Protein 1Z4E (pdb70)

Radius of gyration: 19.33 Å; Cα contacts (8 Å, |Δi|>4): 586; chains: 2; bounding box: 42×48×57 Å

Sequence (300 aa):
HVTIREATEGDLEQMVHMLADDVLGRKRERYEKPLPVSYVRAFKEIKKDKNNELIVACNGEEIVGMLQVTFTPYLTYQGSWRATIEGVRTHSAARGQGIGSQLVCWAIERAKERGCHLIQLTTDKQRPDALRFYEQLGFKASHEGLKMHFHVTIREATEGDLEQMVHMLADDVLGRKRERYEKPLPVSYVRAFKEIKKDKNNELIVACNGEEIVGMLQVTFTPYLTYQGSWRATIEGVRTHSAARGQGIGSQLVCWAIERAKERGCHLIQLTTDKQRPDALRFYEQLGFKASHEGLKMHF

Organism: Halalkalibacterium halodurans (strain ATCC BAA-125 / DSM 18197 / FERM 7344 / JCM 9153 / C-125) (NCBI:txid272558)

Structure (mmCIF, N/CA/C/O backbone):
data_1Z4E
#
_entry.id   1Z4E
#
_cell.length_a   72.311
_cell.length_b   80.683
_cell.length_c   55.099
_cell.angle_alpha   90.00
_cell.angle_beta   90.00
_cell.angle_gamma   90.00
#
_symmetry.space_group_name_H-M   'P 21 21 2'
#
loop_
_entity.id
_entity.type
_entity.pdbx_description
1 polymer 'transcriptional regulator'
2 water water
#
loop_
_atom_site.group_PDB
_atom_site.id
_atom_site.type_symbol
_atom_site.label_atom_id
_atom_site.label_alt_id
_atom_site.label_comp_id
_atom_site.label_asym_id
_atom_site.label_entity_id
_atom_site.label_seq_id
_atom_site.pdbx_PDB_ins_code
_atom_site.Cartn_x
_atom_site.Cartn_y
_atom_site.Cartn_z
_atom_site.occupancy
_atom_site.B_iso_or_equiv
_atom_site.auth_seq_id
_atom_site.auth_comp_id
_atom_site.auth_asym_id
_atom_site.auth_atom_id
_atom_site.pdbx_PDB_model_num
ATOM 1 N N . HIS A 1 4 ? 18.340 22.817 42.402 1.00 31.12 4 HIS A N 1
ATOM 2 C CA . HIS A 1 4 ? 17.833 21.434 42.672 1.00 33.40 4 HIS A CA 1
ATOM 3 C C . HIS A 1 4 ? 16.511 21.159 41.964 1.00 30.71 4 HIS A C 1
ATOM 4 O O . HIS A 1 4 ? 15.494 21.794 42.253 1.00 31.78 4 HIS A O 1
ATOM 11 N N . VAL A 1 5 ? 16.521 20.202 41.042 1.00 28.93 5 VAL A N 1
ATOM 12 C CA . VAL A 1 5 ? 15.307 19.879 40.311 1.00 26.05 5 VAL A CA 1
ATOM 13 C C . VAL A 1 5 ? 14.948 18.405 40.314 1.00 24.91 5 VAL A C 1
ATOM 14 O O . VAL A 1 5 ? 15.785 17.537 40.561 1.00 24.42 5 VAL A O 1
ATOM 18 N N . THR A 1 6 ? 13.675 18.152 40.040 1.00 20.60 6 THR A N 1
ATOM 19 C CA . THR A 1 6 ? 13.122 16.813 39.938 1.00 22.99 6 THR A CA 1
ATOM 20 C C . THR A 1 6 ? 12.930 16.620 38.437 1.00 19.62 6 THR A C 1
ATOM 21 O O . THR A 1 6 ? 12.377 17.493 37.765 1.00 22.77 6 THR A O 1
ATOM 25 N N . ILE A 1 7 ? 13.394 15.496 37.906 1.00 13.64 7 ILE A N 1
ATOM 26 C CA . ILE A 1 7 ? 13.254 15.237 36.476 1.00 15.49 7 ILE A CA 1
ATOM 27 C C . ILE A 1 7 ? 12.386 13.996 36.295 1.00 16.55 7 ILE A C 1
ATOM 28 O O . ILE A 1 7 ? 12.601 12.983 36.962 1.00 16.50 7 ILE A O 1
ATOM 33 N N . ARG A 1 8 ? 11.408 14.084 35.396 1.00 15.26 8 ARG A N 1
ATOM 34 C CA . ARG A 1 8 ? 10.472 12.982 35.150 1.00 16.20 8 ARG A CA 1
ATOM 35 C C . ARG A 1 8 ? 9.791 13.152 33.795 1.00 17.21 8 ARG A C 1
ATOM 36 O O . ARG A 1 8 ? 9.922 14.196 33.154 1.00 17.43 8 ARG A O 1
ATOM 44 N N . GLU A 1 9 ? 9.057 12.127 33.365 1.00 13.52 9 GLU A N 1
ATOM 45 C CA . GLU A 1 9 ? 8.327 12.221 32.105 1.00 13.00 9 GLU A CA 1
ATOM 46 C C . GLU A 1 9 ? 7.189 13.218 32.338 1.00 13.56 9 GLU A C 1
ATOM 47 O O . GLU A 1 9 ? 6.653 13.309 33.438 1.00 10.75 9 GLU A O 1
ATOM 53 N N . ALA A 1 10 ? 6.830 13.972 31.310 1.00 15.94 10 ALA A N 1
ATOM 54 C CA . ALA A 1 10 ? 5.759 14.953 31.432 1.00 14.25 10 ALA A CA 1
ATOM 55 C C . ALA A 1 10 ? 4.388 14.277 31.420 1.00 17.83 10 ALA A C 1
ATOM 56 O O . ALA A 1 10 ? 4.249 13.146 30.955 1.00 17.86 10 ALA A O 1
ATOM 58 N N . T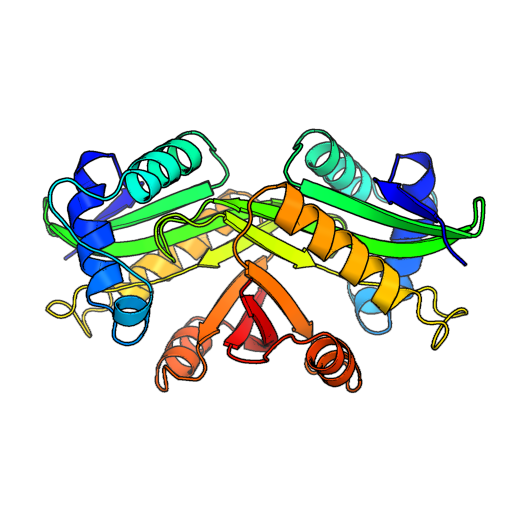HR A 1 11 ? 3.380 14.961 31.954 1.00 15.30 11 THR A N 1
ATOM 59 C CA . THR A 1 11 ? 2.011 14.439 31.926 1.00 14.97 11 THR A CA 1
ATOM 60 C C . THR A 1 11 ? 1.148 15.572 31.356 1.00 16.30 11 THR A C 1
ATOM 61 O O . THR A 1 11 ? 1.659 16.658 31.078 1.00 11.99 11 THR A O 1
ATOM 65 N N . GLU A 1 12 ? -0.146 15.323 31.177 1.00 17.17 12 GLU A N 1
ATOM 66 C CA . GLU A 1 12 ? -1.042 16.335 30.633 1.00 16.81 12 GLU A CA 1
ATOM 67 C C . GLU A 1 12 ? -1.037 17.615 31.463 1.00 15.12 12 GLU A C 1
ATOM 68 O O . GLU A 1 12 ? -1.223 18.717 30.933 1.00 16.31 12 GLU A O 1
ATOM 74 N N . GLY A 1 13 ? -0.808 17.465 32.763 1.00 15.20 13 GLY A N 1
ATOM 75 C CA . GLY A 1 13 ? -0.777 18.610 33.650 1.00 14.82 13 GLY A CA 1
ATOM 76 C C . GLY A 1 13 ? 0.360 19.591 33.394 1.00 16.93 13 GLY A C 1
ATOM 77 O O . GLY A 1 13 ? 0.309 20.731 33.860 1.00 13.06 13 GLY A O 1
ATOM 78 N N . ASP A 1 14 ? 1.381 19.160 32.655 1.00 16.31 14 ASP A N 1
ATOM 79 C CA . ASP A 1 14 ? 2.531 20.017 32.357 1.00 17.53 14 ASP A CA 1
ATOM 80 C C . ASP A 1 14 ? 2.410 20.694 30.998 1.00 16.91 14 ASP A C 1
ATOM 81 O O . ASP A 1 14 ? 3.165 21.625 30.691 1.00 15.43 14 ASP A O 1
ATOM 86 N N . LEU A 1 15 ? 1.471 20.221 30.187 1.00 18.22 15 LEU A N 1
ATOM 87 C CA . LEU A 1 15 ? 1.317 20.731 28.828 1.00 18.74 15 LEU A CA 1
ATOM 88 C C . LEU A 1 15 ? 1.210 22.238 28.696 1.00 19.54 15 LEU A C 1
ATOM 89 O O . LEU A 1 15 ? 1.862 22.827 27.839 1.00 19.55 15 LEU A O 1
ATOM 94 N N . GLU A 1 16 ? 0.393 22.863 29.536 1.00 13.80 16 GLU A N 1
ATOM 95 C CA . GLU A 1 16 ? 0.222 24.312 29.471 1.00 14.88 16 GLU A CA 1
ATOM 96 C C . GLU A 1 16 ? 1.557 25.032 29.671 1.00 15.19 16 GLU A C 1
ATOM 97 O O . GLU A 1 16 ? 1.902 25.954 28.913 1.00 15.40 16 GLU A O 1
ATOM 103 N N . GLN A 1 17 ? 2.319 24.613 30.678 1.00 18.67 17 GLN A N 1
ATOM 104 C CA . GLN A 1 17 ? 3.608 25.243 30.932 1.00 19.67 17 GLN A CA 1
ATOM 105 C C . GLN A 1 17 ? 4.623 24.932 29.838 1.00 15.92 17 GLN A C 1
ATOM 106 O O . GLN A 1 17 ? 5.422 25.792 29.483 1.00 13.49 17 GLN A O 1
ATOM 112 N N . MET A 1 18 ? 4.601 23.715 29.300 1.00 12.84 18 MET A N 1
ATOM 113 C CA . MET A 1 18 ? 5.551 23.369 28.239 1.00 14.12 18 MET A CA 1
ATOM 114 C C . MET A 1 18 ? 5.316 24.227 26.991 1.00 14.64 18 MET A C 1
ATOM 115 O O . MET A 1 18 ? 6.268 24.753 26.409 1.00 13.73 18 MET A O 1
ATOM 120 N N . VAL A 1 19 ? 4.053 24.371 26.583 1.00 13.24 19 VAL A N 1
ATOM 121 C CA . VAL A 1 19 ? 3.725 25.178 25.405 1.00 13.49 19 VAL A CA 1
ATOM 122 C C . VAL A 1 19 ? 4.155 26.627 25.634 1.00 15.22 19 VAL A C 1
ATOM 123 O O . VAL A 1 19 ? 4.699 27.266 24.735 1.00 13.80 19 VAL A O 1
ATOM 127 N N . HIS A 1 20 ? 3.922 27.138 26.839 1.00 17.33 20 HIS A N 1
ATOM 128 C CA . HIS A 1 20 ? 4.317 28.508 27.152 1.00 17.22 20 HIS A CA 1
ATOM 129 C C . HIS A 1 20 ? 5.842 28.668 26.993 1.00 16.52 20 HIS A C 1
ATOM 130 O O . HIS A 1 20 ? 6.312 29.657 26.423 1.00 15.15 20 HIS A O 1
ATOM 137 N N . MET A 1 21 ? 6.605 27.689 27.481 1.00 16.52 21 MET A N 1
ATOM 138 C CA . MET A 1 21 ? 8.067 27.727 27.388 1.00 15.86 21 MET A CA 1
ATOM 139 C C . MET A 1 21 ? 8.487 27.720 25.917 1.00 16.48 21 MET A C 1
ATOM 140 O O . MET A 1 21 ? 9.380 28.468 25.509 1.00 15.82 21 MET A O 1
ATOM 145 N N . LEU A 1 22 ? 7.837 26.886 25.112 1.00 16.19 22 LEU A N 1
ATOM 146 C CA . LEU A 1 22 ? 8.154 26.818 23.687 1.00 17.49 22 LEU A CA 1
ATOM 147 C C . LEU A 1 22 ? 7.903 28.158 22.992 1.00 20.49 22 LEU A C 1
ATOM 148 O O . LEU A 1 22 ? 8.741 28.637 22.223 1.00 19.10 22 LEU A O 1
ATOM 153 N N . ALA A 1 23 ? 6.754 28.763 23.278 1.00 19.15 23 ALA A N 1
ATOM 154 C CA . ALA A 1 23 ? 6.376 30.034 22.666 1.00 20.26 23 ALA A CA 1
ATOM 155 C C . ALA A 1 23 ? 7.228 31.201 23.148 1.00 21.85 23 ALA A C 1
ATOM 156 O O . ALA A 1 23 ? 7.364 32.206 22.450 1.00 22.53 23 ALA A O 1
ATOM 158 N N . ASP A 1 24 ? 7.796 31.065 24.342 1.00 18.48 24 ASP A N 1
ATOM 159 C CA . ASP A 1 24 ? 8.630 32.111 24.922 1.00 21.91 24 ASP A CA 1
ATOM 160 C C . ASP A 1 24 ? 10.065 32.088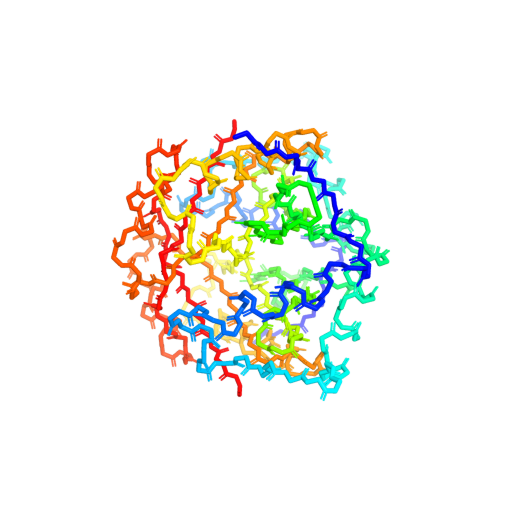 24.395 1.00 22.55 24 ASP A C 1
ATOM 161 O O . ASP A 1 24 ? 10.821 33.043 24.593 1.00 24.50 24 ASP A O 1
ATOM 166 N N . ASP A 1 25 ? 10.438 30.998 23.732 1.00 24.88 25 ASP A N 1
ATOM 167 C CA . ASP A 1 25 ? 11.782 30.865 23.179 1.00 26.16 25 ASP A CA 1
ATOM 168 C C . ASP A 1 25 ? 12.059 31.929 22.116 1.00 28.34 25 ASP A C 1
ATOM 169 O O . ASP A 1 25 ? 11.185 32.267 21.312 1.00 24.47 25 ASP A O 1
ATOM 174 N N . VAL A 1 26 ? 13.283 32.444 22.100 1.00 29.49 26 VAL A N 1
ATOM 175 C CA . VAL A 1 26 ? 13.658 33.472 21.133 1.00 33.73 26 VAL A CA 1
ATOM 176 C C . VAL A 1 26 ? 13.333 33.057 19.699 1.00 31.84 26 VAL A C 1
ATOM 177 O O . VAL A 1 26 ? 12.948 33.894 18.881 1.00 33.24 26 VAL A O 1
ATOM 181 N N . LEU A 1 27 ? 13.485 31.770 19.396 1.00 28.82 27 LEU A N 1
ATOM 182 C CA . LEU A 1 27 ? 13.193 31.265 18.056 1.00 26.94 27 LEU A CA 1
ATOM 183 C C . LEU A 1 27 ? 11.791 30.661 17.961 1.00 30.54 27 LEU A C 1
ATOM 184 O O . LEU A 1 27 ? 11.092 30.843 16.961 1.00 29.43 27 LEU A O 1
ATOM 189 N N . GLY A 1 28 ? 11.383 29.939 19.000 1.00 34.40 28 GLY A N 1
ATOM 190 C CA . GLY A 1 28 ? 10.068 29.323 18.994 1.00 36.06 28 GLY A CA 1
ATOM 191 C C . GLY A 1 28 ? 8.953 30.351 18.952 1.00 35.08 28 GLY A C 1
ATOM 192 O O . GLY A 1 28 ? 7.851 30.078 18.480 1.00 34.96 28 GLY A O 1
ATOM 193 N N . ARG A 1 29 ? 9.250 31.543 19.450 1.00 31.18 29 ARG A N 1
ATOM 194 C CA . ARG A 1 29 ? 8.287 32.631 19.485 1.00 32.06 29 ARG A CA 1
ATOM 195 C C . ARG A 1 29 ? 7.702 32.869 18.095 1.00 33.07 29 ARG A C 1
ATOM 196 O O . ARG A 1 29 ? 6.546 33.273 17.954 1.00 31.13 29 ARG A O 1
ATOM 204 N N . LYS A 1 30 ? 8.502 32.584 17.072 1.00 37.31 30 LYS A N 1
ATOM 205 C CA . LYS A 1 30 ? 8.090 32.776 15.686 1.00 39.98 30 LYS A CA 1
ATOM 206 C C . LYS A 1 30 ? 7.375 31.567 15.086 1.00 39.94 30 LYS A C 1
ATOM 207 O O . LYS A 1 30 ? 6.738 31.678 14.040 1.00 39.39 30 LYS A O 1
ATOM 213 N N . ARG A 1 31 ? 7.470 30.419 15.747 1.00 31.43 31 ARG A N 1
ATOM 214 C CA . ARG A 1 31 ? 6.865 29.199 15.223 1.00 28.60 31 ARG A CA 1
ATOM 215 C C . ARG A 1 31 ? 5.738 28.605 16.063 1.00 24.70 31 ARG A C 1
ATOM 216 O O . ARG A 1 31 ? 4.916 27.843 15.555 1.00 21.79 31 ARG A O 1
ATOM 224 N N . GLU A 1 32 ? 5.698 28.945 17.344 1.00 22.43 32 GLU A N 1
ATOM 225 C CA . GLU A 1 32 ? 4.681 28.395 18.230 1.00 23.21 32 GLU A CA 1
ATOM 226 C C . GLU A 1 32 ? 3.439 29.269 18.366 1.00 25.00 32 GLU A C 1
ATOM 227 O O . GLU A 1 32 ? 3.396 30.401 17.885 1.00 23.63 32 GLU A O 1
ATOM 233 N N . ARG A 1 33 ? 2.421 28.728 19.025 1.00 24.18 33 ARG A N 1
ATOM 234 C CA . ARG A 1 33 ? 1.183 29.461 19.236 1.00 24.86 33 ARG A CA 1
ATOM 235 C C . ARG A 1 33 ? 0.671 29.185 20.640 1.00 23.48 33 ARG A C 1
ATOM 236 O O . ARG A 1 33 ? -0.049 28.215 20.872 1.00 24.25 33 ARG A O 1
ATOM 244 N N . TYR A 1 34 ? 1.058 30.031 21.584 1.00 20.52 34 TYR A N 1
ATOM 245 C CA . TYR A 1 34 ? 0.598 29.863 22.949 1.00 21.37 34 TYR A CA 1
ATOM 246 C C . TYR A 1 34 ? -0.678 30.665 23.157 1.00 21.71 34 TYR A C 1
ATOM 247 O O . TYR A 1 34 ? -0.736 31.851 22.832 1.00 22.19 34 TYR A O 1
ATOM 256 N N . GLU A 1 35 ? -1.699 30.005 23.686 1.00 18.92 35 GLU A N 1
ATOM 257 C CA . GLU A 1 35 ? -2.956 30.664 23.989 1.00 18.92 35 GLU A CA 1
ATOM 258 C C . GLU A 1 35 ? -3.791 29.743 24.874 1.00 18.92 35 GLU A C 1
ATOM 259 O O . GLU A 1 35 ? -3.468 28.561 25.032 1.00 18.92 35 GLU A O 1
ATOM 265 N N . LYS A 1 36 ? -4.830 30.304 25.483 1.00 22.36 36 LYS A N 1
ATOM 266 C CA . LYS A 1 36 ? -5.726 29.550 26.346 1.00 22.36 36 LYS A CA 1
ATOM 267 C C . LYS A 1 36 ? -7.134 29.715 25.790 1.00 22.36 36 LYS A C 1
ATOM 268 O O . LYS A 1 36 ? -7.624 30.836 25.657 1.00 22.36 36 LYS A O 1
ATOM 274 N N . PRO A 1 37 ? -7.802 28.603 25.449 1.00 16.95 37 PRO A N 1
ATOM 275 C CA . PRO A 1 37 ? -7.315 27.223 25.555 1.00 16.95 37 PRO A CA 1
ATOM 276 C C . PRO A 1 37 ? -6.149 26.920 24.610 1.00 16.95 37 PRO A C 1
ATOM 277 O O . PRO A 1 37 ? -5.943 27.613 23.617 1.00 16.95 37 PRO A O 1
ATOM 281 N N . LEU A 1 38 ? -5.391 25.880 24.933 1.00 14.67 38 LEU A N 1
ATOM 282 C CA . LEU A 1 38 ? -4.250 25.475 24.112 1.00 14.67 38 LEU A CA 1
ATOM 283 C C . LEU A 1 38 ? -4.710 24.946 22.752 1.00 14.67 38 LEU A C 1
ATOM 284 O O . LEU A 1 38 ? -5.748 24.283 22.655 1.00 14.67 38 LEU A O 1
ATOM 289 N N . PRO A 1 39 ? -3.950 25.240 21.681 1.00 18.12 39 PRO A N 1
ATOM 290 C CA . PRO A 1 39 ? -4.317 24.762 20.343 1.00 18.04 39 PRO A CA 1
ATOM 291 C C . PRO A 1 39 ? -4.342 23.233 20.349 1.00 18.70 39 PRO A C 1
ATOM 292 O O . PRO A 1 39 ? -3.434 22.597 20.890 1.00 16.39 39 PRO A O 1
ATOM 296 N N . VAL A 1 40 ? -5.367 22.641 19.747 1.00 14.05 40 VAL A N 1
ATOM 297 C CA . VAL A 1 40 ? -5.486 21.188 19.745 1.00 16.58 40 VAL A CA 1
ATOM 298 C C . VAL A 1 40 ? -4.313 20.474 19.084 1.00 15.99 40 VAL A C 1
ATOM 299 O O . VAL A 1 40 ? -4.042 19.312 19.387 1.00 17.15 40 VAL A O 1
ATOM 303 N N . SER A 1 41 ? -3.616 21.163 18.190 1.00 18.91 41 SER A N 1
ATOM 304 C CA . SER A 1 41 ? -2.470 20.564 17.511 1.00 16.89 41 SER A CA 1
ATOM 305 C C . SER A 1 41 ? -1.429 20.082 18.528 1.00 18.35 41 SER A C 1
ATOM 306 O O . SER A 1 41 ? -0.803 19.041 18.331 1.00 16.04 41 SER A O 1
ATOM 309 N N . TYR A 1 42 ? -1.244 20.832 19.613 1.00 15.96 42 TYR A N 1
ATOM 310 C CA . TYR A 1 42 ? -0.286 20.437 20.652 1.00 17.36 42 TYR A CA 1
ATOM 311 C C . TYR A 1 42 ? -0.822 19.216 21.389 1.00 17.87 42 TYR A C 1
ATOM 312 O O . TYR A 1 42 ? -0.065 18.329 21.792 1.00 17.53 42 TYR A O 1
ATOM 321 N N . VAL A 1 43 ? -2.138 19.175 21.571 1.00 18.39 43 VAL A N 1
ATOM 322 C CA . VAL A 1 43 ? -2.771 18.061 22.266 1.00 17.69 43 VAL A CA 1
ATOM 323 C C . VAL A 1 43 ? -2.655 16.770 21.469 1.00 18.55 43 VAL A C 1
ATOM 324 O O . VAL A 1 43 ? -2.343 15.721 22.026 1.00 15.37 43 VAL A O 1
ATOM 328 N N . ARG A 1 44 ? -2.920 16.843 20.169 1.00 12.03 44 ARG A N 1
ATOM 329 C CA . ARG A 1 44 ? -2.817 15.661 19.319 1.00 16.16 44 ARG A CA 1
ATOM 330 C C . ARG A 1 44 ? -1.392 15.118 19.320 1.00 16.64 44 ARG A C 1
ATOM 331 O O . ARG A 1 44 ? -1.178 13.906 19.332 1.00 15.79 44 ARG A O 1
ATOM 339 N N . ALA A 1 45 ? -0.420 16.022 19.300 1.00 19.05 45 ALA A N 1
ATOM 340 C CA . ALA A 1 45 ? 0.982 15.623 19.306 1.00 17.71 45 ALA A CA 1
ATOM 341 C C . ALA A 1 45 ? 1.327 14.975 20.644 1.00 18.77 45 ALA A C 1
ATOM 342 O O . ALA A 1 45 ? 1.994 13.943 20.684 1.00 18.52 45 ALA A O 1
ATOM 344 N N . PHE A 1 46 ? 0.866 15.579 21.738 1.00 13.68 46 PHE A N 1
ATOM 345 C CA . PHE A 1 46 ? 1.139 15.039 23.066 1.00 13.96 46 PHE A CA 1
ATOM 346 C C . PHE A 1 46 ? 0.635 13.612 23.191 1.00 15.02 46 PHE A C 1
ATOM 347 O O . PHE A 1 46 ? 1.333 12.748 23.720 1.00 13.12 46 PHE A O 1
ATOM 355 N N . LYS A 1 47 ? -0.584 13.368 22.713 1.00 14.56 47 LYS A N 1
ATOM 356 C CA . LYS A 1 47 ? -1.179 12.036 22.775 1.00 18.59 47 LYS A CA 1
ATOM 357 C C . LYS A 1 47 ? -0.380 11.008 21.975 1.00 16.36 47 LYS A C 1
ATOM 358 O O . LYS A 1 47 ? -0.193 9.875 22.422 1.00 18.39 47 LYS A O 1
ATOM 364 N N . GLU A 1 48 ? 0.080 11.399 20.790 1.00 16.25 48 GLU A N 1
ATOM 365 C CA . GLU A 1 48 ? 0.861 10.494 19.946 1.00 19.04 48 GLU A CA 1
ATOM 366 C C . GLU A 1 48 ? 2.179 10.144 20.635 1.00 17.49 48 GLU A C 1
ATOM 367 O O . GLU A 1 48 ? 2.601 8.988 20.640 1.00 16.56 48 GLU A O 1
ATOM 373 N N . ILE A 1 49 ? 2.815 11.150 21.228 1.00 14.89 49 ILE A N 1
ATOM 374 C CA . ILE A 1 49 ? 4.077 10.956 21.933 1.00 14.83 49 ILE A CA 1
ATOM 375 C C . ILE A 1 49 ? 3.863 10.036 23.136 1.00 15.26 49 ILE A C 1
ATOM 376 O O . ILE A 1 49 ? 4.633 9.098 23.368 1.00 16.10 49 ILE A O 1
ATOM 381 N N . LYS A 1 50 ? 2.796 10.297 23.885 1.00 15.62 50 LYS A N 1
ATOM 382 C CA . LYS A 1 50 ? 2.484 9.511 25.074 1.00 16.54 50 LYS A CA 1
ATOM 383 C C . LYS A 1 50 ? 2.299 8.023 24.790 1.00 17.71 50 LYS A C 1
ATOM 384 O O . LYS A 1 50 ? 2.803 7.185 25.533 1.00 20.36 50 LYS A O 1
ATOM 390 N N . LYS A 1 51 ? 1.581 7.692 23.721 1.00 18.42 51 LYS A N 1
ATOM 391 C CA . LYS A 1 51 ? 1.338 6.289 23.398 1.00 22.07 51 LYS A CA 1
ATOM 392 C C . LYS A 1 51 ? 2.568 5.534 22.884 1.00 22.33 51 LYS A C 1
ATOM 393 O O . LYS A 1 51 ? 2.598 4.307 22.916 1.00 23.14 51 LYS A O 1
ATOM 399 N N . ASP A 1 52 ? 3.576 6.260 22.410 1.00 14.10 52 ASP A N 1
ATOM 400 C CA . ASP A 1 52 ? 4.800 5.627 21.910 1.00 16.87 52 ASP A CA 1
ATOM 401 C C . ASP A 1 52 ? 5.824 5.611 23.041 1.00 17.21 52 ASP A C 1
ATOM 402 O O . ASP A 1 52 ? 6.332 6.665 23.433 1.00 17.56 52 ASP A O 1
ATOM 407 N N . LYS A 1 53 ? 6.121 4.425 23.572 1.00 13.35 53 LYS A N 1
ATOM 408 C CA . LYS A 1 53 ? 7.082 4.301 24.672 1.00 16.41 53 LYS A CA 1
ATOM 409 C C . LYS A 1 53 ? 8.518 4.730 24.336 1.00 15.58 53 LYS A C 1
ATOM 410 O O . LYS A 1 53 ? 9.309 5.008 25.238 1.00 17.45 53 LYS A O 1
ATOM 416 N N . ASN A 1 54 ? 8.847 4.788 23.049 1.00 15.01 54 ASN A N 1
ATOM 417 C CA . ASN A 1 54 ? 10.190 5.177 22.611 1.00 14.85 54 ASN A CA 1
ATOM 418 C C . ASN A 1 54 ? 10.279 6.643 22.201 1.00 12.69 54 ASN A C 1
ATOM 419 O O . ASN A 1 54 ? 11.264 7.070 21.587 1.00 14.97 54 ASN A O 1
ATOM 424 N N . ASN A 1 55 ? 9.241 7.407 22.532 1.00 15.66 55 ASN A N 1
ATOM 425 C CA . ASN A 1 55 ? 9.198 8.836 22.232 1.00 16.14 55 ASN A CA 1
ATOM 426 C C . ASN A 1 55 ? 8.738 9.470 23.540 1.00 16.36 55 ASN A C 1
ATOM 427 O O . ASN A 1 55 ? 7.630 9.206 23.997 1.00 15.10 55 ASN A O 1
ATOM 432 N N . GLU A 1 56 ? 9.582 10.297 24.153 1.00 17.36 56 GLU A N 1
ATOM 433 C CA . GLU A 1 56 ? 9.222 10.878 25.438 1.00 19.24 56 GLU A CA 1
ATOM 434 C C . GLU A 1 56 ? 9.450 12.369 25.608 1.00 19.87 56 GLU A C 1
ATOM 435 O O . GLU A 1 56 ? 10.364 12.958 25.023 1.00 19.00 56 GLU A O 1
ATOM 441 N N . LEU A 1 57 ? 8.600 12.970 26.434 1.00 17.12 57 LEU A N 1
ATOM 442 C CA . LEU A 1 57 ? 8.716 14.377 26.776 1.00 18.71 57 LEU A CA 1
ATOM 443 C C . LEU A 1 57 ? 9.183 14.341 28.223 1.00 15.71 57 LEU A C 1
ATOM 444 O O . LEU A 1 57 ? 8.548 13.713 29.081 1.00 17.39 57 LEU A O 1
ATOM 449 N N . ILE A 1 58 ? 10.306 14.996 28.479 1.00 13.89 58 ILE A N 1
ATOM 450 C CA . ILE A 1 58 ? 10.906 15.030 29.807 1.00 13.34 58 ILE A CA 1
ATOM 451 C C . ILE A 1 58 ? 10.921 16.455 30.348 1.00 14.11 58 ILE A C 1
ATOM 452 O O . ILE A 1 58 ? 11.272 17.386 29.624 1.00 16.25 58 ILE A O 1
ATOM 457 N N . VAL A 1 59 ? 10.546 16.620 31.616 1.00 14.39 59 VAL A N 1
ATOM 458 C CA . VAL A 1 59 ? 10.551 17.944 32.232 1.00 15.12 59 VAL A CA 1
ATOM 459 C C . VAL A 1 59 ? 11.381 17.989 33.514 1.00 15.91 59 VAL A C 1
ATOM 460 O O . VAL A 1 59 ? 11.503 16.983 34.232 1.00 14.66 59 VAL A O 1
ATOM 464 N N . ALA A 1 60 ? 11.974 19.158 33.766 1.00 11.67 60 ALA A N 1
ATOM 465 C CA . ALA A 1 60 ? 12.756 19.426 34.969 1.00 12.57 60 ALA A CA 1
ATOM 466 C C . ALA A 1 60 ? 11.782 20.257 35.799 1.00 12.98 60 ALA A C 1
ATOM 467 O O . ALA A 1 60 ? 11.214 21.236 35.302 1.00 16.72 60 ALA A O 1
ATOM 469 N N . CYS A 1 61 ? 11.593 19.878 37.057 1.00 13.87 61 CYS A N 1
ATOM 470 C CA . CYS A 1 61 ? 10.628 20.556 37.907 1.00 12.80 61 CYS A CA 1
ATOM 471 C C . CYS A 1 61 ? 11.161 21.140 39.208 1.00 14.32 61 CYS A C 1
ATOM 472 O O . CYS A 1 61 ? 12.067 20.586 39.830 1.00 13.36 61 CYS A O 1
ATOM 475 N N . ASN A 1 62 ? 10.573 22.267 39.599 1.00 17.67 62 ASN A N 1
ATOM 476 C CA . ASN A 1 62 ? 10.877 22.954 40.853 1.00 20.78 62 ASN A CA 1
ATOM 477 C C . ASN A 1 62 ? 9.503 22.902 41.513 1.00 22.93 62 ASN A C 1
ATOM 478 O O . ASN A 1 62 ? 8.766 23.890 41.529 1.00 18.88 62 ASN A O 1
ATOM 483 N N . GLY A 1 63 ? 9.150 21.734 42.042 1.00 20.29 63 GLY A N 1
ATOM 484 C CA . GLY A 1 63 ? 7.831 21.578 42.624 1.00 23.36 63 GLY A CA 1
ATOM 485 C C . GLY A 1 63 ? 6.913 21.504 41.415 1.00 24.17 63 GLY A C 1
ATOM 486 O O . GLY A 1 63 ? 7.205 20.771 40.469 1.00 21.75 63 GLY A O 1
ATOM 487 N N . GLU A 1 64 ? 5.833 22.278 41.410 1.00 24.70 64 GLU A N 1
ATOM 488 C CA . GLU A 1 64 ? 4.901 22.263 40.284 1.00 28.13 64 GLU A CA 1
ATOM 489 C C . GLU A 1 64 ? 5.365 23.151 39.133 1.00 27.10 64 GLU A C 1
ATOM 490 O O . GLU A 1 64 ? 4.807 23.107 38.036 1.00 24.89 64 GLU A O 1
ATOM 496 N N . GLU A 1 65 ? 6.393 23.952 39.383 1.00 20.28 65 GLU A N 1
ATOM 497 C CA . GLU A 1 65 ? 6.915 24.849 38.365 1.00 16.62 65 GLU A CA 1
ATOM 498 C C . GLU A 1 65 ? 7.843 24.106 37.408 1.00 13.14 65 GLU A C 1
ATOM 499 O O . GLU A 1 65 ? 8.858 23.534 37.823 1.00 15.81 65 GLU A O 1
ATOM 505 N N . ILE A 1 66 ? 7.494 24.101 36.126 1.00 15.38 66 ILE A N 1
ATOM 506 C CA . ILE A 1 66 ? 8.332 23.440 35.134 1.00 16.46 66 ILE A CA 1
ATOM 507 C C . ILE A 1 66 ? 9.447 24.420 34.783 1.00 13.90 66 ILE A C 1
ATOM 508 O O . ILE A 1 66 ? 9.183 25.543 34.359 1.00 14.23 66 ILE A O 1
ATOM 513 N N . VAL A 1 67 ? 10.695 24.004 34.957 1.00 11.06 67 VAL A N 1
ATOM 514 C CA . VAL A 1 67 ? 11.803 24.897 34.659 1.00 12.02 67 VAL A CA 1
ATOM 515 C C . VAL A 1 67 ? 12.665 24.450 33.489 1.00 12.44 67 VAL A C 1
ATOM 516 O O . VAL A 1 67 ? 13.648 25.111 33.151 1.00 11.72 67 VAL A O 1
ATOM 520 N N . GLY A 1 68 ? 12.288 23.337 32.867 1.00 14.52 68 GLY A N 1
ATOM 521 C CA . GLY A 1 68 ? 13.047 22.839 31.736 1.00 13.38 68 GLY A CA 1
ATOM 522 C C . GLY A 1 68 ? 12.325 21.694 31.058 1.00 13.41 68 GLY A C 1
ATOM 523 O O . GLY A 1 68 ? 11.515 21.010 31.678 1.00 13.18 68 GLY A O 1
ATOM 524 N N . MET A 1 69 ? 12.616 21.481 29.780 1.00 13.63 69 MET A N 1
ATOM 525 C CA . MET A 1 69 ? 11.971 20.410 29.032 1.00 14.51 69 MET A CA 1
ATOM 526 C C . MET A 1 69 ? 12.812 19.989 27.833 1.00 11.37 69 MET A C 1
ATOM 527 O O . MET A 1 69 ? 13.700 20.717 27.391 1.00 14.81 69 MET A O 1
ATOM 532 N N . LEU A 1 70 ? 12.518 18.802 27.316 1.00 13.20 70 LEU A N 1
ATOM 533 C CA . LEU A 1 70 ? 13.165 18.296 26.115 1.00 14.77 70 LEU A CA 1
ATOM 534 C C . LEU A 1 70 ? 12.380 17.078 25.669 1.00 16.33 70 LEU A C 1
ATOM 535 O O . LEU A 1 70 ? 11.594 16.511 26.439 1.00 14.78 70 LEU A O 1
ATOM 540 N N . GLN A 1 71 ? 12.565 16.693 24.415 1.00 14.62 71 GLN A N 1
ATOM 541 C CA . GLN A 1 71 ? 11.920 15.496 23.907 1.00 16.10 71 GLN A CA 1
ATOM 542 C C . GLN A 1 71 ? 13.067 14.583 23.523 1.00 14.64 71 GLN A C 1
ATOM 543 O O . GLN A 1 71 ? 14.113 15.052 23.069 1.00 13.95 71 GLN A O 1
ATOM 549 N N . VAL A 1 72 ? 12.896 13.286 23.734 1.00 16.46 72 VAL A N 1
ATOM 550 C CA . VAL A 1 72 ? 13.934 12.339 23.374 1.00 15.54 72 VAL A CA 1
ATOM 551 C C . VAL A 1 72 ? 13.264 11.151 22.692 1.00 17.29 72 VAL A C 1
ATOM 552 O O . VAL A 1 72 ? 12.206 10.680 23.133 1.00 15.48 72 VAL A O 1
ATOM 556 N N . THR A 1 73 ? 13.862 10.702 21.592 1.00 12.09 73 THR A N 1
ATOM 557 C CA . THR A 1 73 ? 13.335 9.587 20.813 1.00 15.13 73 THR A CA 1
ATOM 558 C C . THR A 1 73 ? 14.412 8.514 20.651 1.00 15.07 73 THR A C 1
ATOM 559 O O . THR A 1 73 ? 15.548 8.815 20.268 1.00 13.79 73 THR A O 1
ATOM 563 N N . PHE A 1 74 ? 14.047 7.269 20.948 1.00 13.50 74 PHE A N 1
ATOM 564 C CA . PHE A 1 74 ? 14.961 6.132 20.857 1.00 12.98 74 PHE A CA 1
ATOM 565 C C . PHE A 1 74 ? 14.563 5.368 19.607 1.00 11.45 74 PHE A C 1
ATOM 566 O O . PHE A 1 74 ? 13.430 4.902 19.499 1.00 13.00 74 PHE A O 1
ATOM 574 N N . THR A 1 75 ? 15.498 5.229 18.675 1.00 12.74 75 THR A N 1
ATOM 575 C CA . THR A 1 75 ? 15.208 4.592 17.389 1.00 14.13 75 THR A CA 1
ATOM 576 C C . THR A 1 75 ? 16.281 3.608 16.909 1.00 13.26 75 THR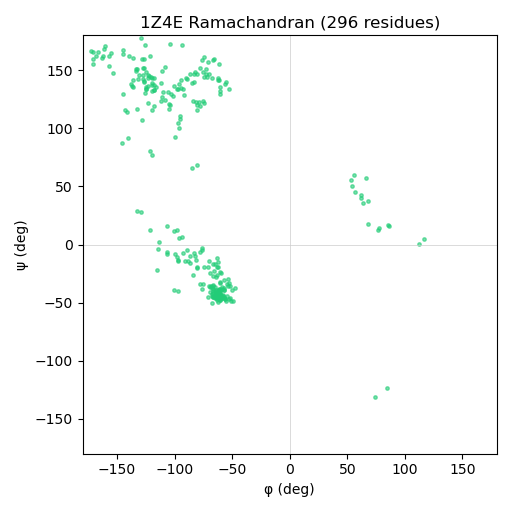 A C 1
ATOM 577 O O . THR A 1 75 ? 17.470 3.842 17.093 1.00 12.21 75 THR A O 1
ATOM 581 N N . PRO A 1 76 ? 15.863 2.485 16.294 1.00 15.09 76 PRO A N 1
ATOM 582 C CA . PRO A 1 76 ? 16.837 1.508 15.793 1.00 14.82 76 PRO A CA 1
ATOM 583 C C . PRO A 1 76 ? 17.272 1.901 14.381 1.00 13.37 76 PRO A C 1
ATOM 584 O O . PRO A 1 76 ? 16.482 2.451 13.615 1.00 12.88 76 PRO A O 1
ATOM 588 N N . TYR A 1 77 ? 18.529 1.623 14.053 1.00 11.69 77 TYR A N 1
ATOM 589 C CA . TYR A 1 77 ? 19.093 1.907 12.739 1.00 13.58 77 TYR A CA 1
ATOM 590 C C . TYR A 1 77 ? 19.973 0.708 12.374 1.00 13.98 77 TYR A C 1
ATOM 591 O O . TYR A 1 77 ? 20.342 -0.077 13.247 1.00 11.40 77 TYR A O 1
ATOM 600 N N . LEU A 1 78 ? 20.304 0.570 11.092 1.00 16.43 78 LEU A N 1
ATOM 601 C CA . LEU A 1 78 ? 21.178 -0.515 10.647 1.00 18.42 78 LEU A CA 1
ATOM 602 C C . LEU A 1 78 ? 22.635 -0.107 10.848 1.00 15.91 78 LEU A C 1
ATOM 603 O O . LEU A 1 78 ? 23.512 -0.952 11.011 1.00 13.26 78 LEU A O 1
ATOM 608 N N . THR A 1 79 ? 22.890 1.196 10.831 1.00 12.46 79 THR A N 1
ATOM 609 C CA . THR A 1 79 ? 24.249 1.703 10.983 1.00 13.61 79 THR A CA 1
ATOM 610 C C . THR A 1 79 ? 24.843 1.425 12.354 1.00 14.58 79 THR A C 1
ATOM 611 O O . THR A 1 79 ? 24.113 1.186 13.325 1.00 15.37 79 THR A O 1
ATOM 615 N N . TYR A 1 80 ? 26.174 1.469 12.421 1.00 11.85 80 TYR A N 1
ATOM 616 C CA . TYR A 1 80 ? 26.904 1.189 13.650 1.00 17.36 80 TYR A CA 1
ATOM 617 C C . TYR A 1 80 ? 26.503 -0.203 14.129 1.00 15.60 80 TYR A C 1
ATOM 618 O O . TYR A 1 80 ? 26.226 -0.420 15.311 1.00 17.08 80 TYR A O 1
ATOM 627 N N . GLN A 1 81 ? 26.469 -1.139 13.184 1.00 16.97 81 GLN A N 1
ATOM 628 C CA . GLN A 1 81 ? 26.108 -2.523 13.462 1.00 18.64 81 GLN A CA 1
ATOM 629 C C . GLN A 1 81 ? 24.766 -2.650 14.187 1.00 19.68 81 GLN A C 1
ATOM 630 O O . GLN A 1 81 ? 24.669 -3.249 15.264 1.00 17.23 81 GLN A O 1
ATOM 636 N N . GLY A 1 82 ? 23.735 -2.073 13.577 1.00 14.13 82 GLY A N 1
ATOM 637 C CA . GLY A 1 82 ? 22.388 -2.127 14.126 1.00 15.01 82 GLY A CA 1
ATOM 638 C C . GLY A 1 82 ? 22.194 -1.484 15.485 1.00 15.67 82 GLY A C 1
ATOM 639 O O . GLY A 1 82 ? 21.455 -2.007 16.321 1.00 16.59 82 GLY A O 1
ATOM 640 N N . SER A 1 83 ? 22.840 -0.344 15.700 1.00 14.02 83 SER A N 1
ATOM 641 C CA . SER A 1 83 ? 22.759 0.369 16.971 1.00 17.16 83 SER A CA 1
ATOM 642 C C . SER A 1 83 ? 21.559 1.293 17.069 1.00 18.65 83 SER A C 1
ATOM 643 O O . SER A 1 83 ? 21.217 1.979 16.112 1.00 15.31 83 SER A O 1
ATOM 646 N N . TRP A 1 84 ? 20.936 1.304 18.242 1.00 12.58 84 TRP A N 1
ATOM 647 C CA . TRP A 1 84 ? 19.827 2.201 18.513 1.00 13.59 84 TRP A CA 1
ATOM 648 C C . TRP A 1 84 ? 20.466 3.551 18.845 1.00 13.75 84 TRP A C 1
ATOM 649 O O . TRP A 1 84 ? 21.554 3.595 19.414 1.00 11.15 84 TRP A O 1
ATOM 660 N N . ARG A 1 85 ? 19.800 4.643 18.487 1.00 12.34 85 ARG A N 1
ATOM 661 C CA . ARG A 1 85 ? 20.305 5.975 18.798 1.00 14.78 85 ARG A CA 1
ATOM 662 C C . ARG A 1 85 ? 19.212 6.732 19.526 1.00 12.87 85 ARG A C 1
ATOM 663 O O . ARG A 1 85 ? 18.024 6.461 19.329 1.00 10.67 85 ARG A O 1
ATOM 671 N N . ALA A 1 86 ? 19.615 7.671 20.372 1.00 14.00 86 ALA A N 1
ATOM 672 C CA . ALA A 1 86 ? 18.667 8.517 21.075 1.00 14.00 86 ALA A CA 1
ATOM 673 C C . ALA A 1 86 ? 18.851 9.910 20.474 1.00 14.58 86 ALA A C 1
ATOM 674 O O . ALA A 1 86 ? 19.977 10.411 20.406 1.00 14.68 86 ALA A O 1
ATOM 676 N N . THR A 1 87 ? 17.757 10.517 20.021 1.00 11.73 87 THR A N 1
ATOM 677 C CA . THR A 1 87 ? 17.812 11.864 19.463 1.00 12.73 87 THR A CA 1
ATOM 678 C C . THR A 1 87 ? 17.070 12.801 20.411 1.00 9.82 87 THR A C 1
ATOM 679 O O . THR A 1 87 ? 15.895 12.579 20.738 1.00 12.85 87 THR A O 1
ATOM 683 N N . ILE A 1 88 ? 17.773 13.833 20.865 1.00 12.41 88 ILE A N 1
ATOM 684 C CA . ILE A 1 88 ? 17.206 14.835 21.757 1.00 11.73 88 ILE A CA 1
ATOM 685 C C . ILE A 1 88 ? 16.764 16.005 20.898 1.00 13.36 88 ILE A C 1
ATOM 686 O O . ILE A 1 88 ? 17.486 16.411 19.983 1.00 12.14 88 ILE A O 1
ATOM 691 N N . GLU A 1 89 ? 15.590 16.553 21.200 1.00 14.82 89 GLU A N 1
ATOM 692 C CA . GLU A 1 89 ? 15.050 17.667 20.427 1.00 18.06 89 GLU A CA 1
ATOM 693 C C . GLU A 1 89 ? 14.412 18.740 21.302 1.00 19.05 89 GLU A C 1
ATOM 694 O O . GLU A 1 89 ? 13.722 18.434 22.273 1.00 16.63 89 GLU A O 1
ATOM 700 N N . GLY A 1 90 ? 14.667 19.998 20.950 1.00 20.67 90 GLY A N 1
ATOM 701 C CA . GLY A 1 90 ? 14.090 21.122 21.666 1.00 23.56 90 GLY A CA 1
ATOM 702 C C . GLY A 1 90 ? 14.325 21.203 23.161 1.00 18.43 90 GLY A C 1
ATOM 703 O O . GLY A 1 90 ? 13.378 21.200 23.945 1.00 23.24 90 GLY A O 1
ATOM 704 N N . VAL A 1 91 ? 15.589 21.271 23.559 1.00 21.76 91 VAL A N 1
ATOM 705 C CA . VAL A 1 91 ? 15.923 21.391 24.965 1.00 21.31 91 VAL A CA 1
ATOM 706 C C . VAL A 1 91 ? 15.682 22.857 25.310 1.00 21.42 91 VAL A C 1
ATOM 707 O O . VAL A 1 91 ? 16.293 23.746 24.719 1.00 23.65 91 VAL A O 1
ATOM 711 N N . ARG A 1 92 ? 14.777 23.108 26.245 1.00 20.37 92 ARG A N 1
ATOM 712 C CA . ARG A 1 92 ? 14.472 24.476 26.648 1.00 19.86 92 ARG A CA 1
ATOM 713 C C . ARG A 1 92 ? 14.592 24.627 28.161 1.00 20.37 92 ARG A C 1
ATOM 714 O O . ARG A 1 92 ? 14.246 23.715 28.914 1.00 14.25 92 ARG A O 1
ATOM 722 N N . THR A 1 93 ? 15.094 25.776 28.599 1.00 13.68 93 THR A N 1
ATOM 723 C CA . THR A 1 93 ? 15.216 26.076 30.021 1.00 17.14 93 THR A CA 1
ATOM 724 C C . THR A 1 93 ? 14.384 27.336 30.266 1.00 16.15 93 THR A C 1
ATOM 725 O O . THR A 1 93 ? 14.314 28.212 29.401 1.00 15.58 93 THR A O 1
ATOM 729 N N . HIS A 1 94 ? 13.738 27.408 31.428 1.00 14.45 94 HIS A N 1
ATOM 730 C CA . HIS A 1 94 ? 12.906 28.553 31.803 1.00 15.88 94 HIS A CA 1
ATOM 731 C C . HIS A 1 94 ? 13.717 29.846 31.637 1.00 15.41 94 HIS A C 1
ATOM 732 O O . HIS A 1 94 ? 14.868 29.919 32.070 1.00 14.12 94 HIS A O 1
ATOM 739 N N . SER A 1 95 ? 13.118 30.863 31.021 1.00 18.47 95 SER A N 1
ATOM 740 C CA . SER A 1 95 ? 13.812 32.131 30.790 1.00 19.07 95 SER A CA 1
ATOM 741 C C . SER A 1 95 ? 14.236 32.855 32.073 1.00 19.37 95 SER A C 1
ATOM 742 O O . SER A 1 95 ? 15.116 33.713 32.041 1.00 22.30 95 SER A O 1
ATOM 745 N N . ALA A 1 96 ? 13.618 32.503 33.197 1.00 16.40 96 ALA A N 1
ATOM 746 C CA . ALA A 1 96 ? 13.962 33.123 34.473 1.00 16.20 96 ALA A CA 1
ATOM 747 C C . ALA A 1 96 ? 14.875 32.221 35.295 1.00 17.98 96 ALA A C 1
ATOM 748 O O . ALA A 1 96 ? 15.112 32.471 36.480 1.00 17.47 96 ALA A O 1
ATOM 750 N N . ALA A 1 97 ? 15.405 31.179 34.663 1.00 21.47 97 ALA A N 1
ATOM 751 C CA . ALA A 1 97 ? 16.273 30.241 35.374 1.00 22.12 97 ALA A CA 1
ATOM 752 C C . ALA A 1 97 ? 17.557 29.922 34.626 1.00 22.55 97 ALA A C 1
ATOM 753 O O . ALA A 1 97 ? 18.117 28.840 34.791 1.00 24.63 97 ALA A O 1
ATOM 755 N N . ARG A 1 98 ? 18.036 30.862 33.819 1.00 22.65 98 ARG A N 1
ATOM 756 C CA . ARG A 1 98 ? 19.258 30.622 33.058 1.00 24.48 98 ARG A CA 1
ATOM 757 C C . ARG A 1 98 ? 20.504 30.647 33.940 1.00 27.57 98 ARG A C 1
ATOM 758 O O . ARG A 1 98 ? 20.572 31.379 34.933 1.00 24.65 98 ARG A O 1
ATOM 766 N N . GLY A 1 99 ? 21.485 29.829 33.573 1.00 32.58 99 GLY A N 1
ATOM 767 C CA . GLY A 1 99 ? 22.734 29.778 34.312 1.00 32.59 99 GLY A CA 1
ATOM 768 C C . GLY A 1 99 ? 22.687 29.008 35.614 1.00 34.36 99 GLY A C 1
ATOM 769 O O . GLY A 1 99 ? 23.608 29.107 36.424 1.00 40.39 99 GLY A O 1
ATOM 770 N N . GLN A 1 100 ? 21.630 28.230 35.819 1.00 29.08 100 GLN A N 1
ATOM 771 C CA . GLN A 1 100 ? 21.491 27.454 37.046 1.00 27.87 100 GLN A CA 1
ATOM 772 C C . GLN A 1 100 ? 21.732 25.946 36.862 1.00 26.00 100 GLN A C 1
ATOM 773 O O . GLN A 1 100 ? 21.360 25.141 37.718 1.00 28.24 100 GLN A O 1
ATOM 779 N N . GLY A 1 101 ? 22.344 25.570 35.742 1.00 29.36 101 GLY A N 1
ATOM 780 C CA . GLY A 1 101 ? 22.636 24.166 35.489 1.00 26.56 101 GLY A CA 1
ATOM 781 C C . GLY A 1 101 ? 21.451 23.244 35.255 1.00 24.45 101 GLY A C 1
ATOM 782 O O . GLY A 1 101 ? 21.585 22.019 35.343 1.00 20.62 101 GLY A O 1
ATOM 783 N N . ILE A 1 102 ? 20.289 23.814 34.949 1.00 18.04 102 ILE A N 1
ATOM 784 C CA . ILE A 1 102 ? 19.102 23.001 34.702 1.00 17.96 102 ILE A CA 1
ATOM 785 C C . ILE A 1 102 ? 19.229 22.252 33.376 1.00 16.56 102 ILE A C 1
ATOM 786 O O . ILE A 1 102 ? 18.925 21.061 33.294 1.00 15.74 102 ILE A O 1
ATOM 791 N N . GLY A 1 103 ? 19.677 22.957 32.344 1.00 14.03 103 GLY A N 1
ATOM 792 C CA . GLY A 1 103 ? 19.848 22.342 31.035 1.00 15.13 103 GLY A CA 1
ATOM 793 C C . GLY A 1 103 ? 20.788 21.149 31.103 1.00 15.85 103 GLY A C 1
ATOM 794 O O . GLY A 1 103 ? 20.497 20.080 30.562 1.00 15.78 103 GLY A O 1
ATOM 795 N N . SER A 1 104 ? 21.918 21.328 31.781 1.00 15.04 104 SER A N 1
ATOM 796 C CA . SER A 1 104 ? 22.893 20.251 31.921 1.00 15.73 104 SER A CA 1
ATOM 797 C C . SER A 1 104 ? 22.302 19.034 32.639 1.00 16.45 104 SER A C 1
ATOM 798 O O . SER A 1 104 ? 22.490 17.901 32.205 1.00 15.71 104 SER A O 1
ATOM 801 N N . GLN A 1 105 ? 21.594 19.257 33.741 1.00 16.29 105 GLN A N 1
ATOM 802 C CA . GLN A 1 105 ? 20.982 18.147 34.467 1.00 17.87 105 GLN A CA 1
ATOM 803 C C . GLN A 1 105 ? 19.966 17.410 33.599 1.00 17.38 105 GLN A C 1
ATOM 804 O O . GLN A 1 105 ? 19.926 16.185 33.580 1.00 15.49 105 GLN A O 1
ATOM 810 N N . LEU A 1 106 ? 19.143 18.165 32.883 1.00 17.65 106 LEU A N 1
ATOM 811 C CA . LEU A 1 106 ? 18.123 17.569 32.031 1.00 17.08 106 LEU A CA 1
ATOM 812 C C . LEU A 1 106 ? 18.736 16.705 30.924 1.00 13.68 106 LEU A C 1
ATOM 813 O O . LEU A 1 106 ? 18.289 15.582 30.681 1.00 14.98 106 LEU A O 1
ATOM 818 N N . VAL A 1 107 ? 19.763 17.218 30.255 1.00 13.73 107 VAL A N 1
ATOM 819 C CA . VAL A 1 107 ? 20.407 16.463 29.186 1.00 13.14 107 VAL A CA 1
ATOM 820 C C . VAL A 1 107 ? 21.168 15.252 29.741 1.00 13.96 107 VAL 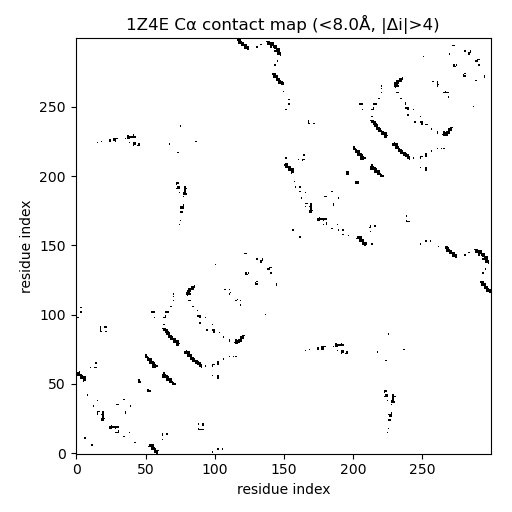A C 1
ATOM 821 O O . VAL A 1 107 ? 21.138 14.172 29.154 1.00 14.03 107 VAL A O 1
ATOM 825 N N . CYS A 1 108 ? 21.850 15.426 30.869 1.00 15.55 108 CYS A N 1
ATOM 826 C CA . CYS A 1 108 ? 22.577 14.308 31.466 1.00 14.31 108 CYS A CA 1
ATOM 827 C C . CYS A 1 108 ? 21.597 13.195 31.845 1.00 14.38 108 CYS A C 1
ATOM 828 O O . CYS A 1 108 ? 21.891 12.012 31.684 1.00 14.82 108 CYS A O 1
ATOM 831 N N . TRP A 1 109 ? 20.424 13.583 32.336 1.00 11.40 109 TRP A N 1
ATOM 832 C CA . TRP A 1 109 ? 19.393 12.621 32.721 1.00 12.39 109 TRP A CA 1
ATOM 833 C C . TRP A 1 109 ? 18.945 11.851 31.478 1.00 14.02 109 TRP A C 1
ATOM 834 O O . TRP A 1 109 ? 18.819 10.619 31.494 1.00 12.17 109 TRP A O 1
ATOM 845 N N . ALA A 1 110 ? 18.708 12.586 30.397 1.00 20.79 110 ALA A N 1
ATOM 846 C CA . ALA A 1 110 ? 18.280 11.989 29.135 1.00 21.77 110 ALA A CA 1
ATOM 847 C C . ALA A 1 110 ? 19.344 11.041 28.589 1.00 20.04 110 ALA A C 1
ATOM 848 O O . ALA A 1 110 ? 19.020 9.991 28.035 1.00 19.23 110 ALA A O 1
ATOM 850 N N . ILE A 1 111 ? 20.610 11.420 28.735 1.00 18.46 111 ILE A N 1
ATOM 851 C CA . ILE A 1 111 ? 21.714 10.586 28.264 1.00 17.66 111 ILE A CA 1
ATOM 852 C C . ILE A 1 111 ? 21.769 9.264 29.029 1.00 16.43 111 ILE A C 1
ATOM 853 O O . ILE A 1 111 ? 22.014 8.210 28.440 1.00 14.53 111 ILE A O 1
ATOM 858 N N . GLU A 1 112 ? 21.558 9.316 30.341 1.00 15.22 112 GLU A N 1
ATOM 859 C CA . GLU A 1 112 ? 21.571 8.092 31.137 1.00 14.63 112 GLU A CA 1
ATOM 860 C C . GLU A 1 112 ? 20.391 7.221 30.737 1.00 16.16 112 GLU A C 1
ATOM 861 O O . GLU A 1 112 ? 20.479 5.992 30.726 1.00 17.67 112 GLU A O 1
ATOM 867 N N . ARG A 1 113 ? 19.284 7.878 30.419 1.00 15.50 113 ARG A N 1
ATOM 868 C CA . ARG A 1 113 ? 18.068 7.204 29.988 1.00 18.91 113 ARG A CA 1
ATOM 869 C C . ARG A 1 113 ? 18.394 6.434 28.704 1.00 20.75 113 ARG A C 1
ATOM 870 O O . ARG A 1 113 ? 18.053 5.258 28.568 1.00 17.99 113 ARG A O 1
ATOM 878 N N . ALA A 1 114 ? 19.067 7.108 27.773 1.00 16.98 114 ALA A N 1
ATOM 879 C CA . ALA A 1 114 ? 19.458 6.502 26.500 1.00 17.95 114 ALA A CA 1
ATOM 880 C C . ALA A 1 114 ? 20.349 5.280 26.710 1.00 16.94 114 ALA A C 1
ATOM 881 O O . ALA A 1 114 ? 20.153 4.253 26.060 1.00 18.33 114 ALA A O 1
ATOM 883 N N . LYS A 1 115 ? 21.335 5.392 27.599 1.00 17.20 115 LYS A N 1
ATOM 884 C CA . LYS A 1 115 ? 22.224 4.264 27.876 1.00 17.82 115 LYS A CA 1
ATOM 885 C C . LYS A 1 115 ? 21.384 3.101 28.404 1.00 18.99 115 LYS A C 1
ATOM 886 O O . LYS A 1 115 ? 21.580 1.947 28.007 1.00 18.64 115 LYS A O 1
ATOM 892 N N . GLU A 1 116 ? 20.450 3.414 29.300 1.00 23.16 116 GLU A N 1
ATOM 893 C CA . GLU A 1 116 ? 19.558 2.405 29.873 1.00 26.99 116 GLU A CA 1
ATOM 894 C C . GLU A 1 116 ? 18.789 1.667 28.780 1.00 27.61 116 GLU A C 1
ATOM 895 O O . GLU A 1 116 ? 18.575 0.457 28.875 1.00 27.58 116 GLU A O 1
ATOM 901 N N . ARG A 1 117 ? 18.365 2.406 27.756 1.00 25.48 117 ARG A N 1
ATOM 902 C CA . ARG A 1 117 ? 17.610 1.833 26.642 1.00 25.22 117 ARG A CA 1
ATOM 903 C C . ARG A 1 117 ? 18.492 1.060 25.668 1.00 24.10 117 ARG A C 1
ATOM 904 O O . ARG A 1 117 ? 17.996 0.491 24.697 1.00 26.39 117 ARG A O 1
ATOM 912 N N . GLY A 1 118 ? 19.797 1.053 25.909 1.00 24.72 118 GLY A N 1
ATOM 913 C CA . GLY A 1 118 ? 20.692 0.328 25.025 1.00 21.56 118 GLY A CA 1
ATOM 914 C C . GLY A 1 118 ? 21.165 1.092 23.796 1.00 22.18 118 GLY A C 1
ATOM 915 O O . GLY A 1 118 ? 21.647 0.484 22.838 1.00 18.03 118 GLY A O 1
ATOM 916 N N . CYS A 1 119 ? 21.025 2.417 23.808 1.00 16.31 119 CYS A N 1
ATOM 917 C CA . CYS A 1 119 ? 21.470 3.243 22.685 1.00 18.68 119 CYS A CA 1
ATOM 918 C C . CYS A 1 119 ? 22.990 3.346 22.697 1.00 18.59 119 CYS A C 1
ATOM 919 O O . CYS A 1 119 ? 23.598 3.409 23.764 1.00 19.30 119 CYS A O 1
ATOM 922 N N . HIS A 1 120 ? 23.607 3.367 21.520 1.00 17.09 120 HIS A N 1
ATOM 923 C CA . HIS A 1 120 ? 25.056 3.469 21.462 1.00 16.72 120 HIS A CA 1
ATOM 924 C C . HIS A 1 120 ? 25.542 4.883 21.172 1.00 13.55 120 HIS A C 1
ATOM 925 O O . HIS A 1 120 ? 26.738 5.171 21.238 1.00 12.61 120 HIS A O 1
ATOM 932 N N . LEU A 1 121 ? 24.617 5.771 20.848 1.00 15.42 121 LEU A N 1
ATOM 933 C CA . LEU A 1 121 ? 24.988 7.158 20.628 1.00 15.25 121 LEU A CA 1
ATOM 934 C C . LEU A 1 121 ? 23.782 8.059 20.834 1.00 14.17 121 LEU A C 1
ATOM 935 O O . LEU A 1 121 ? 22.631 7.628 20.725 1.00 12.33 121 LEU A O 1
ATOM 940 N N . ILE A 1 122 ? 24.051 9.302 21.192 1.00 11.82 122 ILE A N 1
ATOM 941 C CA . ILE A 1 122 ? 22.982 10.254 21.385 1.00 12.82 122 ILE A CA 1
ATOM 942 C C . ILE A 1 122 ? 23.310 11.403 20.440 1.00 13.64 122 ILE A C 1
ATOM 943 O O . ILE A 1 122 ? 24.484 11.713 20.209 1.00 11.53 122 ILE A O 1
ATOM 948 N N . GLN A 1 123 ? 22.278 11.996 19.850 1.00 10.59 123 GLN A N 1
ATOM 949 C CA . GLN A 1 123 ? 22.470 13.070 18.888 1.00 13.97 123 GLN A CA 1
ATOM 950 C C . GLN A 1 123 ? 21.384 14.126 18.969 1.00 12.10 123 GLN A C 1
ATOM 951 O O . GLN A 1 123 ? 20.322 13.910 19.566 1.00 10.48 123 GLN A O 1
ATOM 957 N N . LEU A 1 124 ? 21.671 15.274 18.371 1.00 13.15 124 LEU A N 1
ATOM 958 C CA . LEU A 1 124 ? 20.727 16.379 18.319 1.00 12.77 124 LEU A CA 1
ATOM 959 C C . LEU A 1 124 ? 21.277 17.433 17.374 1.00 11.64 124 LEU A C 1
ATOM 960 O O . LEU A 1 124 ? 22.458 17.395 17.006 1.00 12.89 124 LEU A O 1
ATOM 965 N N . THR A 1 125 ? 20.411 18.364 16.986 1.00 11.04 125 THR A N 1
ATOM 966 C CA . THR A 1 125 ? 20.783 19.464 16.104 1.00 14.77 125 THR A CA 1
ATOM 967 C C . THR A 1 125 ? 20.398 20.732 16.842 1.00 14.50 125 THR A C 1
ATOM 968 O O . THR A 1 125 ? 19.325 20.800 17.436 1.00 19.20 125 THR A O 1
ATOM 972 N N . THR A 1 126 ? 21.285 21.719 16.828 1.00 13.79 126 THR A N 1
ATOM 973 C CA . THR A 1 126 ? 21.020 22.982 17.505 1.00 15.17 126 THR A CA 1
ATOM 974 C C . THR A 1 126 ? 21.125 24.100 16.488 1.00 13.33 126 THR A C 1
ATOM 975 O O . THR A 1 126 ? 22.041 24.117 15.671 1.00 13.47 126 THR A O 1
ATOM 979 N N . ASP A 1 127 ? 20.179 25.032 16.551 1.00 14.09 127 ASP A N 1
ATOM 980 C CA . ASP A 1 127 ? 20.138 26.145 15.612 1.00 14.07 127 ASP A CA 1
ATOM 981 C C . ASP A 1 127 ? 21.392 26.998 15.691 1.00 17.16 127 ASP A C 1
ATOM 982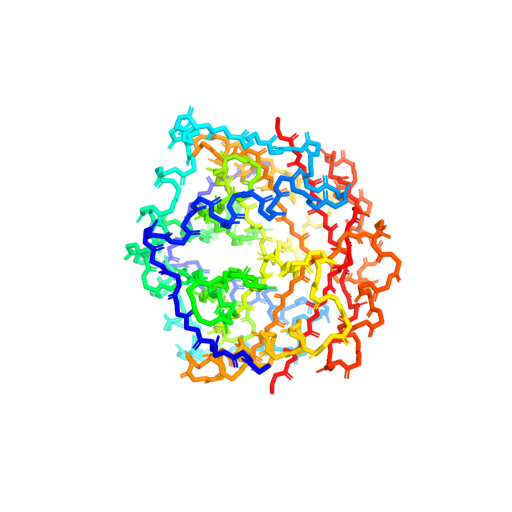 O O . ASP A 1 127 ? 21.797 27.415 16.772 1.00 16.88 127 ASP A O 1
ATOM 987 N N . LYS A 1 128 ? 22.000 27.254 14.537 1.00 18.56 128 LYS A N 1
ATOM 988 C CA . LYS A 1 128 ? 23.211 28.064 14.472 1.00 21.38 128 LYS A CA 1
ATOM 989 C C . LYS A 1 128 ? 22.977 29.502 14.932 1.00 22.11 128 LYS A C 1
ATOM 990 O O . LYS A 1 128 ? 23.929 30.250 15.139 1.00 22.66 128 LYS A O 1
ATOM 996 N N . GLN A 1 129 ? 21.716 29.892 15.090 1.00 22.70 129 GLN A N 1
ATOM 997 C CA . GLN A 1 129 ? 21.414 31.248 15.539 1.00 24.68 129 GLN A CA 1
ATOM 998 C C . GLN A 1 129 ? 21.497 31.379 17.056 1.00 26.29 129 GLN A C 1
ATOM 999 O O . GLN A 1 129 ? 21.406 32.483 17.595 1.00 23.97 129 GLN A O 1
ATOM 1005 N N . ARG A 1 130 ? 21.665 30.252 17.742 1.00 27.92 130 ARG A N 1
ATOM 1006 C CA . ARG A 1 130 ? 21.807 30.261 19.195 1.00 28.61 130 ARG A CA 1
ATOM 1007 C C . ARG A 1 130 ? 23.317 30.223 19.429 1.00 30.99 130 ARG A C 1
ATOM 1008 O O . ARG A 1 130 ? 23.947 29.165 19.365 1.00 28.82 130 ARG A O 1
ATOM 1016 N N . PRO A 1 131 ? 23.916 31.382 19.718 1.00 44.83 131 PRO A N 1
ATOM 1017 C CA . PRO A 1 131 ? 25.360 31.479 19.951 1.00 45.01 131 PRO A CA 1
ATOM 1018 C C . PRO A 1 131 ? 25.953 30.562 21.021 1.00 44.30 131 PRO A C 1
ATOM 1019 O O . PRO A 1 131 ? 26.995 29.948 20.803 1.00 45.40 131 PRO A O 1
ATOM 1023 N N . ASP A 1 132 ? 25.284 30.452 22.165 1.00 26.91 132 ASP A N 1
ATOM 1024 C CA . ASP A 1 132 ? 25.798 29.645 23.271 1.00 25.18 132 ASP A CA 1
ATOM 1025 C C . ASP A 1 132 ? 25.455 28.156 23.274 1.00 21.89 132 ASP A C 1
ATOM 1026 O O . ASP A 1 132 ? 26.007 27.396 24.071 1.00 18.15 132 ASP A O 1
ATOM 1031 N N . ALA A 1 133 ? 24.559 27.731 22.393 1.00 24.32 133 ALA A N 1
ATOM 1032 C CA . ALA A 1 133 ? 24.163 26.326 22.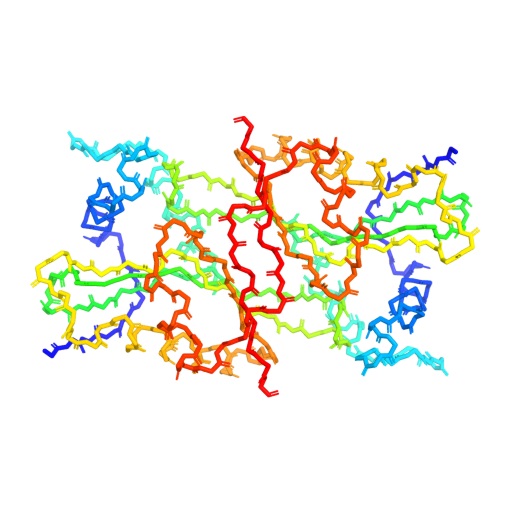367 1.00 23.42 133 ALA A CA 1
ATOM 1033 C C . ALA A 1 133 ? 25.312 25.382 22.038 1.00 21.57 133 ALA A C 1
ATOM 1034 O O . ALA A 1 133 ? 25.527 24.398 22.746 1.00 23.41 133 ALA A O 1
ATOM 1036 N N . LEU A 1 134 ? 26.054 25.678 20.972 1.00 18.53 134 LEU A N 1
ATOM 1037 C CA . LEU A 1 134 ? 27.160 24.818 20.571 1.00 19.79 134 LEU A CA 1
ATOM 1038 C C . LEU A 1 134 ? 28.122 24.569 21.729 1.00 16.11 134 LEU A C 1
ATOM 1039 O O . LEU A 1 134 ? 28.516 23.428 21.991 1.00 12.06 134 LEU A O 1
ATOM 1044 N N . ARG A 1 135 ? 28.483 25.648 22.420 1.00 17.13 135 ARG A N 1
ATOM 1045 C CA . ARG A 1 135 ? 29.387 25.592 23.566 1.00 16.15 135 ARG A CA 1
ATOM 1046 C C . ARG A 1 135 ? 28.816 24.703 24.681 1.00 15.54 135 ARG A C 1
ATOM 1047 O O . ARG A 1 135 ? 29.532 23.906 25.290 1.00 14.54 135 ARG A O 1
ATOM 1055 N N . PHE A 1 136 ? 27.527 24.865 24.950 1.00 15.11 136 PHE A N 1
ATOM 1056 C CA . PHE A 1 136 ? 26.835 24.087 25.977 1.00 16.53 136 PHE A CA 1
ATOM 1057 C C . PHE A 1 136 ? 26.978 22.584 25.734 1.00 15.61 136 PHE A C 1
ATOM 1058 O O . PHE A 1 136 ? 27.271 21.815 26.655 1.00 12.46 136 PHE A O 1
ATOM 1066 N N . TYR A 1 137 ? 26.761 22.167 24.493 1.00 12.37 137 TYR A N 1
ATOM 1067 C CA . TYR A 1 137 ? 26.846 20.757 24.145 1.00 14.46 137 TYR A CA 1
ATOM 1068 C C . TYR A 1 137 ? 28.268 20.213 24.052 1.00 13.35 137 TYR A C 1
ATOM 1069 O O . TYR A 1 137 ? 28.511 19.049 24.390 1.00 16.89 137 TYR A O 1
ATOM 1078 N N . GLU A 1 138 ? 29.205 21.044 23.601 1.00 11.49 138 GLU A N 1
ATOM 1079 C CA . GLU A 1 138 ? 30.590 20.618 23.508 1.00 12.06 138 GLU A CA 1
ATOM 1080 C C . GLU A 1 138 ? 31.110 20.390 24.923 1.00 10.54 138 GLU A C 1
ATOM 1081 O O . GLU A 1 138 ? 31.899 19.476 25.163 1.00 14.38 138 GLU A O 1
ATOM 1087 N N . GLN A 1 139 ? 30.639 21.208 25.862 1.00 14.82 139 GLN A N 1
ATOM 1088 C CA . GLN A 1 139 ? 31.043 21.075 27.256 1.00 17.07 139 GLN A CA 1
ATOM 1089 C C . GLN A 1 139 ? 30.574 19.739 27.835 1.00 16.42 139 GLN A C 1
ATOM 1090 O O . GLN A 1 139 ? 31.197 19.204 28.752 1.00 15.21 139 GLN A O 1
ATOM 1096 N N . LEU A 1 140 ? 29.475 19.207 27.303 1.00 16.58 140 LEU A N 1
ATOM 1097 C CA . LEU A 1 140 ? 28.938 17.923 27.765 1.00 12.42 140 LEU A CA 1
ATOM 1098 C C . LEU A 1 140 ? 29.707 16.754 27.140 1.00 15.81 140 LEU A C 1
ATOM 1099 O O . LEU A 1 140 ? 29.675 15.631 27.640 1.00 13.80 140 LEU A O 1
ATOM 1104 N N . GLY A 1 141 ? 30.402 17.022 26.044 1.00 13.02 141 GLY A N 1
ATOM 1105 C CA . GLY A 1 141 ? 31.155 15.960 25.404 1.00 15.38 141 GLY A CA 1
ATOM 1106 C C . GLY A 1 141 ? 30.650 15.647 24.013 1.00 13.52 141 GLY A C 1
ATOM 1107 O O . GLY A 1 141 ? 31.123 14.703 23.377 1.00 14.10 141 GLY A O 1
ATOM 1108 N N . PHE A 1 142 ? 29.682 16.424 23.538 1.00 12.75 142 PHE A N 1
ATOM 1109 C CA . PHE A 1 142 ? 29.156 16.228 22.191 1.00 12.31 142 PHE A CA 1
ATOM 1110 C C . PHE A 1 142 ? 30.145 16.831 21.201 1.00 13.82 142 PHE A C 1
ATOM 1111 O O . PHE A 1 142 ? 30.867 17.782 21.526 1.00 13.69 142 PHE A O 1
ATOM 1119 N N . LYS A 1 143 ? 30.163 16.285 19.992 1.00 15.96 143 LYS A N 1
ATOM 1120 C CA . LYS A 1 143 ? 31.030 16.785 18.932 1.00 17.62 143 LYS A CA 1
ATOM 1121 C C . LYS A 1 143 ? 30.155 17.282 17.777 1.00 15.73 143 LYS A C 1
ATOM 1122 O O . LYS A 1 143 ? 29.230 16.587 17.357 1.00 13.18 143 LYS A O 1
ATOM 1128 N N . ALA A 1 144 ? 30.450 18.477 17.268 1.00 12.39 144 ALA A N 1
ATOM 1129 C CA . ALA A 1 144 ? 29.694 19.050 16.158 1.00 13.35 144 ALA A CA 1
ATOM 1130 C C . ALA A 1 144 ? 30.285 18.516 14.848 1.00 14.10 144 ALA A C 1
ATOM 1131 O O . ALA A 1 144 ? 30.842 19.257 14.036 1.00 14.76 144 ALA A O 1
ATOM 1133 N N . SER A 1 145 ? 30.138 17.212 14.658 1.00 15.39 145 SER A N 1
ATOM 1134 C CA . SER A 1 145 ? 30.669 16.512 13.501 1.00 15.48 145 SER A CA 1
ATOM 1135 C C . SER A 1 145 ? 29.837 16.611 12.228 1.00 14.88 145 SER A C 1
ATOM 1136 O O . SER A 1 145 ? 30.359 16.402 11.131 1.00 15.61 145 SER A O 1
ATOM 1139 N N . HIS A 1 146 ? 28.554 16.938 12.372 1.00 14.92 146 HIS A N 1
ATOM 1140 C CA . HIS A 1 146 ? 27.644 16.993 11.230 1.00 14.77 146 HIS A CA 1
ATOM 1141 C C . HIS A 1 146 ? 26.972 18.341 10.984 1.00 15.34 146 HIS A C 1
ATOM 1142 O O . HIS A 1 146 ? 26.926 19.205 11.860 1.00 13.27 146 HIS A O 1
ATOM 1149 N N . GLU A 1 147 ? 26.455 18.501 9.770 1.00 14.38 147 GLU A N 1
ATOM 1150 C CA . GLU A 1 147 ? 25.710 19.695 9.391 1.00 16.28 147 GLU A CA 1
ATOM 1151 C C . GLU A 1 147 ? 24.256 19.297 9.635 1.00 14.29 147 GLU A C 1
ATOM 1152 O O . GLU A 1 147 ? 23.854 18.191 9.265 1.00 16.89 147 GLU A O 1
ATOM 1158 N N . GLY A 1 148 ? 23.488 20.182 10.271 1.00 16.34 148 GLY A N 1
ATOM 1159 C CA . GLY A 1 148 ? 22.083 19.911 10.539 1.00 17.54 148 GLY A CA 1
ATOM 1160 C C . GLY A 1 148 ? 21.254 20.566 9.450 1.00 16.43 148 GLY A C 1
ATOM 1161 O O . GLY A 1 148 ? 21.075 21.787 9.440 1.00 17.99 148 GLY A O 1
ATOM 1162 N N . LEU A 1 149 ? 20.754 19.747 8.527 1.00 17.45 149 LEU A N 1
ATOM 1163 C CA . LEU A 1 149 ? 19.965 20.228 7.395 1.00 17.77 149 LEU A CA 1
ATOM 1164 C C . LEU A 1 149 ? 18.461 20.107 7.619 1.00 20.39 149 LEU A C 1
ATOM 1165 O O . LEU A 1 149 ? 17.968 19.068 8.071 1.00 17.59 149 LEU A O 1
ATOM 1170 N N . LYS A 1 150 ? 17.732 21.174 7.295 1.00 18.70 150 LYS A N 1
ATOM 1171 C CA . LYS A 1 150 ? 16.280 21.184 7.452 1.00 21.17 150 LYS A CA 1
ATOM 1172 C C . LYS A 1 150 ? 15.605 21.717 6.190 1.00 23.05 150 LYS A C 1
ATOM 1173 O O . LYS A 1 150 ? 16.178 22.534 5.467 1.00 18.53 150 LYS A O 1
ATOM 1179 N N . MET A 1 151 ? 14.387 21.246 5.940 1.00 21.68 151 MET A N 1
ATOM 1180 C CA . MET A 1 151 ? 13.580 21.681 4.800 1.00 24.80 151 MET A CA 1
ATOM 1181 C C . MET A 1 151 ? 12.144 21.762 5.294 1.00 23.42 151 MET A C 1
ATOM 1182 O O . MET A 1 151 ? 11.556 20.748 5.663 1.00 22.37 151 MET A O 1
ATOM 1187 N N . HIS A 1 152 ? 11.589 22.968 5.327 1.00 23.35 152 HIS A N 1
ATOM 1188 C CA . HIS A 1 152 ? 10.215 23.153 5.778 1.00 24.13 152 HIS A CA 1
ATOM 1189 C C . HIS A 1 152 ? 9.278 23.155 4.576 1.00 26.47 152 HIS A C 1
ATOM 1190 O O . HIS A 1 152 ? 9.613 23.694 3.522 1.00 30.00 152 HIS A O 1
ATOM 1197 N N . PHE A 1 153 ? 8.109 22.547 4.726 1.00 29.15 153 PHE A N 1
ATOM 1198 C CA . PHE A 1 153 ? 7.153 22.510 3.628 1.00 30.10 153 PHE A CA 1
ATOM 1199 C C . PHE A 1 153 ? 6.173 23.679 3.742 1.00 33.10 153 PHE A C 1
ATOM 1200 O O . PHE A 1 153 ? 6.082 24.259 4.842 1.00 36.93 153 PHE A O 1
ATOM 1209 N N . HIS B 1 4 ? 18.448 3.052 -14.785 1.00 44.72 4 HIS B N 1
ATOM 1210 C CA . HIS B 1 4 ? 17.005 3.227 -14.442 1.00 47.00 4 HIS B CA 1
ATOM 1211 C C . HIS B 1 4 ? 16.646 2.420 -13.197 1.00 44.31 4 HIS B C 1
ATOM 1212 O O . HIS B 1 4 ? 16.563 1.191 -13.239 1.00 45.38 4 HIS B O 1
ATOM 1219 N N . VAL B 1 5 ? 16.418 3.118 -12.090 1.00 40.50 5 VAL B N 1
ATOM 1220 C CA . VAL B 1 5 ? 16.099 2.447 -10.839 1.00 37.62 5 VAL B CA 1
ATOM 1221 C C . VAL B 1 5 ? 14.655 2.594 -10.392 1.00 36.48 5 VAL B C 1
ATOM 1222 O O . VAL B 1 5 ? 13.975 3.566 -10.723 1.00 35.99 5 VAL B O 1
ATOM 1226 N N . THR B 1 6 ? 14.202 1.603 -9.635 1.00 31.92 6 THR B N 1
ATOM 1227 C CA . THR B 1 6 ? 12.868 1.596 -9.064 1.00 34.31 6 THR B CA 1
ATOM 1228 C C . THR B 1 6 ? 13.111 1.778 -7.566 1.00 30.94 6 THR B C 1
ATOM 1229 O O . THR B 1 6 ? 14.149 1.353 -7.046 1.00 34.09 6 THR B O 1
ATOM 1233 N N . ILE B 1 7 ? 12.169 2.412 -6.878 1.00 30.55 7 ILE B N 1
ATOM 1234 C CA . ILE B 1 7 ? 12.312 2.648 -5.448 1.00 32.40 7 ILE B CA 1
ATOM 1235 C C . ILE B 1 7 ? 11.198 1.938 -4.693 1.00 33.46 7 ILE B C 1
ATOM 1236 O O . ILE B 1 7 ? 10.047 1.948 -5.122 1.00 33.41 7 ILE B O 1
ATOM 1241 N N . ARG B 1 8 ? 11.549 1.307 -3.577 1.00 26.02 8 ARG B N 1
ATOM 1242 C CA . ARG B 1 8 ? 10.578 0.578 -2.768 1.00 26.96 8 ARG B CA 1
ATOM 1243 C C . ARG B 1 8 ? 11.119 0.359 -1.358 1.00 27.97 8 ARG B C 1
ATOM 1244 O O . ARG B 1 8 ? 12.302 0.576 -1.106 1.00 28.19 8 ARG B O 1
ATOM 1252 N N . GLU B 1 9 ? 10.257 -0.073 -0.443 1.00 27.15 9 GLU B N 1
ATOM 1253 C CA . GLU B 1 9 ? 10.706 -0.351 0.915 1.00 26.63 9 GLU B CA 1
ATOM 1254 C C . GLU B 1 9 ? 11.540 -1.622 0.852 1.00 27.19 9 GLU B C 1
ATOM 1255 O O . GLU B 1 9 ? 11.247 -2.527 0.070 1.00 24.38 9 GLU B O 1
ATOM 1261 N N . ALA B 1 10 ? 12.585 -1.684 1.665 1.00 19.26 10 ALA B N 1
ATOM 1262 C CA . ALA B 1 10 ? 13.462 -2.845 1.686 1.00 17.57 10 ALA B CA 1
ATOM 1263 C C . ALA B 1 10 ? 12.791 -4.056 2.313 1.00 21.15 10 ALA B C 1
ATOM 1264 O O . ALA B 1 10 ? 11.847 -3.920 3.089 1.00 21.18 10 ALA B O 1
ATOM 1266 N N . THR B 1 11 ? 13.279 -5.242 1.965 1.00 21.60 11 THR B N 1
ATOM 1267 C CA . THR B 1 11 ? 12.767 -6.482 2.535 1.00 21.27 11 THR B CA 1
ATOM 1268 C C . THR B 1 11 ? 13.974 -7.225 3.097 1.00 22.60 11 THR B C 1
ATOM 1269 O O . THR B 1 11 ? 15.112 -6.820 2.873 1.00 18.29 11 THR B O 1
ATOM 1273 N N . GLU B 1 12 ? 13.726 -8.309 3.822 1.00 19.08 12 G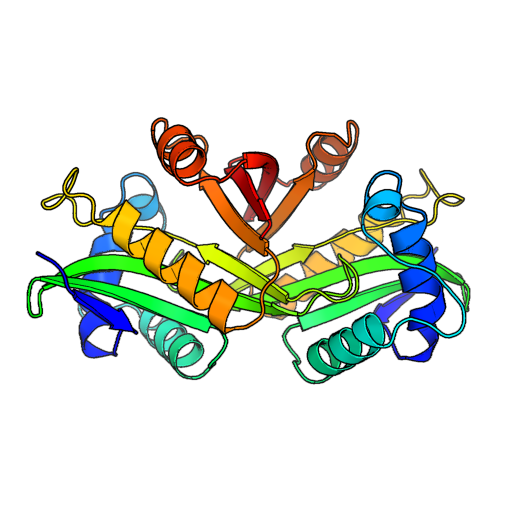LU B N 1
ATOM 1274 C CA . GLU B 1 12 ? 14.797 -9.090 4.429 1.00 18.72 12 GLU B CA 1
ATOM 1275 C C . GLU B 1 12 ? 15.841 -9.529 3.404 1.00 17.03 12 GLU B C 1
ATOM 1276 O O . GLU B 1 12 ? 17.033 -9.628 3.711 1.00 18.22 12 GLU B O 1
ATOM 1282 N N . GLY B 1 13 ? 15.389 -9.797 2.186 1.00 26.43 13 GLY B N 1
ATOM 1283 C CA . GLY B 1 13 ? 16.309 -10.234 1.150 1.00 26.05 13 GLY B CA 1
ATOM 1284 C C . GLY B 1 13 ? 17.314 -9.184 0.714 1.00 28.16 13 GLY B C 1
ATOM 1285 O O . GLY B 1 13 ? 18.321 -9.517 0.086 1.00 24.29 13 GLY B O 1
ATOM 1286 N N . ASP B 1 14 ? 17.050 -7.919 1.035 1.00 18.56 14 ASP B N 1
ATOM 1287 C CA . ASP B 1 14 ? 17.956 -6.839 0.649 1.00 19.78 14 ASP B CA 1
ATOM 1288 C C . ASP B 1 14 ? 19.010 -6.565 1.722 1.00 19.16 14 ASP B C 1
ATOM 1289 O O . ASP B 1 14 ? 19.998 -5.880 1.459 1.00 17.68 14 ASP B O 1
ATOM 1294 N N . LEU B 1 15 ? 18.796 -7.094 2.925 1.00 19.16 15 LEU B N 1
ATOM 1295 C CA . LEU B 1 15 ? 19.701 -6.844 4.045 1.00 19.68 15 LEU B CA 1
ATOM 1296 C C . LEU B 1 15 ? 21.185 -7.054 3.774 1.00 20.48 15 LEU B C 1
ATOM 1297 O O . LEU B 1 15 ? 22.009 -6.202 4.100 1.00 20.49 15 LEU B O 1
ATOM 1302 N N . GLU B 1 16 ? 21.529 -8.186 3.174 1.00 15.17 16 GLU B N 1
ATOM 1303 C CA . GLU B 1 16 ? 22.919 -8.493 2.890 1.00 16.25 16 GLU B CA 1
ATOM 1304 C C . GLU B 1 16 ? 23.565 -7.384 2.062 1.00 16.56 16 GLU B C 1
ATOM 1305 O O . GLU B 1 16 ? 24.658 -6.910 2.383 1.00 16.77 16 GLU B O 1
ATOM 1311 N N . GLN B 1 17 ? 22.888 -6.968 0.999 1.00 19.27 17 GLN B N 1
ATOM 1312 C CA . GLN B 1 17 ? 23.423 -5.918 0.147 1.00 20.27 17 GLN B CA 1
ATOM 1313 C C . GLN B 1 17 ? 23.441 -4.571 0.858 1.00 16.52 17 GLN B C 1
ATOM 1314 O O . GLN B 1 17 ? 24.347 -3.769 0.651 1.00 14.09 17 GLN B O 1
ATOM 1320 N N . MET B 1 18 ? 22.442 -4.314 1.692 1.00 13.19 18 MET B N 1
ATOM 1321 C CA . MET B 1 18 ? 22.411 -3.044 2.406 1.00 14.47 18 MET B CA 1
ATOM 1322 C C . MET B 1 18 ? 23.599 -2.947 3.361 1.00 14.99 18 MET B C 1
ATOM 1323 O O . MET B 1 18 ? 24.274 -1.923 3.410 1.00 14.08 18 MET B O 1
ATOM 1328 N N . VAL B 1 19 ? 23.865 -4.009 4.116 1.00 15.72 19 VAL B N 1
ATOM 1329 C CA . VAL B 1 19 ? 24.994 -3.988 5.038 1.00 15.97 19 VAL B CA 1
ATOM 1330 C C . VAL B 1 19 ? 26.303 -3.854 4.255 1.00 17.70 19 VAL B C 1
ATOM 1331 O O . VAL B 1 19 ? 27.205 -3.120 4.654 1.00 16.28 19 VAL B O 1
ATOM 1335 N N . HIS B 1 20 ? 26.408 -4.551 3.130 1.00 15.87 20 HIS B N 1
ATOM 1336 C CA . HIS B 1 20 ? 27.622 -4.449 2.322 1.00 15.76 20 HIS B CA 1
ATOM 1337 C C . HIS B 1 20 ? 27.859 -2.989 1.887 1.00 15.06 20 HIS B C 1
ATOM 1338 O O . HIS B 1 20 ? 29.000 -2.512 1.856 1.00 13.69 20 HIS B O 1
ATOM 1345 N N . MET B 1 21 ? 26.778 -2.285 1.555 1.00 16.19 21 MET B N 1
ATOM 1346 C CA . MET B 1 21 ? 26.875 -0.892 1.123 1.00 15.53 21 MET B CA 1
ATOM 1347 C C . MET B 1 21 ? 27.358 -0.031 2.288 1.00 16.15 21 MET B C 1
ATOM 1348 O O . MET B 1 21 ? 28.237 0.819 2.129 1.00 15.49 21 MET B O 1
ATOM 1353 N N . LEU B 1 22 ? 26.785 -0.254 3.467 1.00 13.96 22 LEU B N 1
ATOM 1354 C CA . LEU B 1 22 ? 27.201 0.500 4.639 1.00 15.26 22 LEU B CA 1
ATOM 1355 C C . LEU B 1 22 ? 28.678 0.246 4.944 1.00 18.26 22 LEU B C 1
ATOM 1356 O O . LEU B 1 22 ? 29.424 1.181 5.225 1.00 16.87 22 LEU B O 1
ATOM 1361 N N . ALA B 1 23 ? 29.099 -1.017 4.863 1.00 15.51 23 ALA B N 1
ATOM 1362 C CA . ALA B 1 23 ? 30.487 -1.397 5.152 1.00 16.62 23 ALA B CA 1
ATOM 1363 C C . ALA B 1 23 ? 31.487 -0.921 4.100 1.00 18.21 23 ALA B C 1
ATOM 1364 O O . ALA B 1 23 ? 32.698 -0.938 4.332 1.00 18.89 23 ALA B O 1
ATOM 1366 N N . ASP B 1 24 ? 30.979 -0.506 2.946 1.00 16.00 24 ASP B N 1
ATOM 1367 C CA . ASP B 1 24 ? 31.824 -0.009 1.865 1.00 19.43 24 ASP B CA 1
ATOM 1368 C C . ASP B 1 24 ? 31.900 1.520 1.849 1.00 20.07 24 ASP B C 1
ATOM 1369 O O . ASP B 1 24 ? 32.721 2.098 1.134 1.00 22.02 24 ASP B O 1
ATOM 1374 N N . ASP B 1 25 ? 31.049 2.170 2.642 1.00 18.21 25 ASP B N 1
ATOM 1375 C CA . ASP B 1 25 ? 31.020 3.630 2.690 1.00 19.49 25 ASP B CA 1
ATOM 1376 C C . ASP B 1 25 ? 32.355 4.198 3.163 1.00 21.67 25 ASP B C 1
ATOM 1377 O O . ASP B 1 25 ? 33.006 3.635 4.045 1.00 17.80 25 ASP B O 1
ATOM 1382 N N . VAL B 1 26 ? 32.759 5.315 2.567 1.00 17.79 26 VAL B N 1
ATOM 1383 C CA . VAL B 1 26 ? 34.030 5.948 2.902 1.00 22.03 26 VAL B CA 1
ATOM 1384 C C . VAL B 1 26 ? 34.202 6.137 4.403 1.00 20.14 26 VAL B C 1
ATOM 1385 O O . VAL B 1 26 ? 35.296 5.946 4.937 1.00 21.54 26 VAL B O 1
ATOM 1389 N N . LEU B 1 27 ? 33.121 6.504 5.082 1.00 23.02 27 LEU B N 1
ATOM 1390 C CA . LEU B 1 27 ? 33.160 6.705 6.524 1.00 21.14 27 LEU B CA 1
ATOM 1391 C C . LEU B 1 27 ? 32.591 5.504 7.285 1.00 24.74 27 LEU B C 1
ATOM 1392 O O . LEU B 1 27 ? 33.110 5.114 8.332 1.00 23.63 27 LEU B O 1
ATOM 1397 N N . GLY B 1 28 ? 31.527 4.920 6.753 1.00 29.74 28 GLY B N 1
ATOM 1398 C CA . GLY B 1 28 ? 30.895 3.790 7.412 1.00 31.40 28 GLY B CA 1
ATOM 1399 C C . GLY B 1 28 ? 31.763 2.563 7.603 1.00 30.42 28 GLY B C 1
ATOM 1400 O O . GLY B 1 28 ? 31.593 1.826 8.576 1.00 30.30 28 GLY B O 1
ATOM 1401 N N . ARG B 1 29 ? 32.687 2.331 6.677 1.00 22.09 29 ARG B N 1
ATOM 1402 C CA . ARG B 1 29 ? 33.562 1.171 6.762 1.00 22.97 29 ARG B CA 1
ATOM 1403 C C . ARG B 1 29 ? 34.181 1.006 8.149 1.00 23.98 29 ARG B C 1
ATOM 1404 O O . ARG B 1 29 ? 34.315 -0.115 8.644 1.00 22.04 29 ARG B O 1
ATOM 1412 N N . LYS B 1 30 ? 34.530 2.122 8.781 1.00 23.71 30 LYS B N 1
ATOM 1413 C CA . LYS B 1 30 ? 35.154 2.108 10.104 1.00 26.38 30 LYS B CA 1
ATOM 1414 C C . LYS B 1 30 ? 34.256 1.616 11.239 1.00 26.34 30 LYS B C 1
ATOM 1415 O O . LYS B 1 30 ? 34.750 1.093 12.239 1.00 25.79 30 LYS B O 1
ATOM 1421 N N . ARG B 1 31 ? 32.945 1.787 11.084 1.00 29.79 31 ARG B N 1
ATOM 1422 C CA . ARG B 1 31 ? 31.984 1.400 12.118 1.00 26.96 31 ARG B CA 1
ATOM 1423 C C . ARG B 1 31 ? 31.161 0.146 11.830 1.00 23.06 31 ARG B C 1
ATOM 1424 O O . ARG B 1 31 ? 30.425 -0.322 12.701 1.00 20.15 31 ARG B O 1
ATOM 1432 N N . GLU B 1 32 ? 31.260 -0.390 10.620 1.00 16.41 32 GLU B N 1
ATOM 1433 C CA . GLU B 1 32 ? 30.467 -1.560 10.267 1.00 17.19 32 GLU B CA 1
ATOM 1434 C C . GLU B 1 32 ? 31.262 -2.866 10.251 1.00 18.98 32 GLU B C 1
ATOM 1435 O O . GLU B 1 32 ? 32.487 -2.868 10.370 1.00 17.61 32 GLU B O 1
ATOM 1441 N N . ARG B 1 33 ? 30.543 -3.972 10.090 1.00 19.96 33 ARG B N 1
ATOM 1442 C CA . ARG B 1 33 ? 31.139 -5.306 10.076 1.00 20.64 33 ARG B CA 1
ATOM 1443 C C . ARG B 1 33 ? 30.375 -6.217 9.114 1.00 19.26 33 ARG B C 1
ATOM 1444 O O . ARG B 1 33 ? 29.436 -6.910 9.515 1.00 20.03 33 ARG B O 1
ATOM 1452 N N . TYR B 1 34 ? 30.759 -6.213 7.844 1.00 19.32 34 TYR B N 1
ATOM 1453 C CA . TYR B 1 34 ? 30.084 -7.060 6.868 1.00 20.17 34 TYR B CA 1
ATOM 1454 C C . TYR B 1 34 ? 30.673 -8.467 6.888 1.00 20.51 34 TYR B C 1
ATOM 1455 O O . TYR B 1 34 ? 31.874 -8.639 6.699 1.00 20.99 34 TYR B O 1
ATOM 1464 N N . GLU B 1 35 ? 29.825 -9.464 7.116 1.00 28.30 35 GLU B N 1
ATOM 1465 C CA . GLU B 1 35 ? 30.261 -10.856 7.157 1.00 28.30 35 GLU B CA 1
ATOM 1466 C C . GLU B 1 35 ? 29.116 -11.803 6.827 1.00 28.30 35 GLU B C 1
ATOM 1467 O O . GLU B 1 35 ? 27.950 -11.416 6.857 1.00 28.30 35 GLU B O 1
ATOM 1473 N N . LYS B 1 36 ? 29.471 -13.048 6.523 1.00 27.43 36 LYS B N 1
ATOM 1474 C CA . LYS B 1 36 ? 28.509 -14.095 6.196 1.00 27.43 36 LYS B CA 1
ATOM 1475 C C . LYS B 1 36 ? 28.649 -15.220 7.214 1.00 27.43 36 LYS B C 1
ATOM 1476 O O . LYS B 1 36 ? 29.699 -15.854 7.294 1.00 27.43 36 LYS B O 1
ATOM 1482 N N . PRO B 1 37 ? 27.605 -15.471 8.018 1.00 16.48 37 PRO B N 1
ATOM 1483 C CA . PRO B 1 37 ? 26.320 -14.768 8.031 1.00 16.48 37 PRO B CA 1
ATOM 1484 C C . PRO B 1 37 ? 26.477 -13.394 8.686 1.00 16.48 37 PRO B C 1
ATOM 1485 O O . PRO B 1 37 ? 27.447 -13.150 9.402 1.00 16.48 37 PRO B O 1
ATOM 1489 N N . LEU B 1 38 ? 25.522 -12.504 8.440 1.00 15.08 38 LEU B N 1
ATOM 1490 C CA . LEU B 1 38 ? 25.572 -11.158 9.004 1.00 15.08 38 LEU B CA 1
ATOM 1491 C C . LEU B 1 38 ? 25.529 -11.175 10.521 1.00 15.08 38 LEU B C 1
ATOM 1492 O O . LEU B 1 38 ? 24.854 -12.016 11.117 1.00 15.08 38 LEU B O 1
ATOM 1497 N N . PRO B 1 39 ? 26.266 -10.253 11.168 1.00 17.33 39 PRO B N 1
ATOM 1498 C CA . PRO B 1 39 ? 26.257 -10.199 12.632 1.00 17.25 39 PRO B CA 1
ATOM 1499 C C . PRO B 1 39 ? 24.802 -10.068 13.061 1.00 17.91 39 PRO B C 1
ATOM 1500 O O . PRO B 1 39 ? 24.031 -9.331 12.441 1.00 15.60 39 PRO B O 1
ATOM 1504 N N . VAL B 1 40 ? 24.428 -10.773 14.123 1.00 9.90 40 VAL B N 1
ATOM 1505 C CA . VAL B 1 40 ? 23.041 -10.770 14.579 1.00 12.43 40 VAL B CA 1
ATOM 1506 C C . VAL B 1 40 ? 22.424 -9.400 14.807 1.00 11.84 40 VAL B C 1
ATOM 1507 O O . VAL B 1 40 ? 21.228 -9.216 14.584 1.00 13.00 40 VAL B O 1
ATOM 1511 N N . SER B 1 41 ? 23.224 -8.434 15.240 1.00 14.71 41 SER B N 1
ATOM 1512 C CA . SER B 1 41 ? 22.669 -7.107 15.487 1.00 12.69 41 SER B CA 1
ATOM 1513 C C . SER B 1 41 ? 22.015 -6.484 14.248 1.00 14.15 41 SER B C 1
ATOM 1514 O O . SER B 1 41 ? 21.003 -5.796 14.366 1.00 11.84 41 SER B O 1
ATOM 1517 N N . TYR B 1 42 ? 22.582 -6.713 13.066 1.00 10.82 42 TYR B N 1
ATOM 1518 C CA . TYR B 1 42 ? 21.991 -6.160 11.847 1.00 12.22 42 TYR B CA 1
ATOM 1519 C C . TYR B 1 42 ? 20.619 -6.785 11.600 1.00 12.73 42 TYR B C 1
ATOM 1520 O O . TYR B 1 42 ? 19.655 -6.100 11.247 1.00 12.39 42 TYR B O 1
ATOM 1529 N N . VAL B 1 43 ? 20.550 -8.099 11.767 1.00 14.21 43 VAL B N 1
ATOM 1530 C CA . VAL B 1 43 ? 19.307 -8.825 11.553 1.00 13.51 43 VAL B CA 1
ATOM 1531 C C . VAL B 1 43 ? 18.256 -8.370 12.557 1.00 14.37 43 VAL B C 1
ATOM 1532 O O . VAL B 1 43 ? 17.111 -8.128 12.197 1.00 11.19 43 VAL B O 1
ATOM 1536 N N . ARG B 1 44 ? 18.652 -8.240 13.818 1.00 11.86 44 ARG B N 1
ATOM 1537 C CA . ARG B 1 44 ? 17.719 -7.799 14.852 1.00 15.99 44 ARG B CA 1
ATOM 1538 C C . ARG B 1 44 ? 17.211 -6.389 14.531 1.00 16.47 44 ARG B C 1
ATOM 1539 O O . ARG B 1 44 ? 16.016 -6.109 14.630 1.00 15.62 44 ARG B O 1
ATOM 1547 N N . ALA B 1 45 ? 18.130 -5.505 14.153 1.00 14.21 45 ALA B N 1
ATOM 1548 C CA . ALA B 1 45 ? 17.793 -4.119 13.823 1.00 12.87 45 ALA B CA 1
ATOM 1549 C C . ALA B 1 45 ? 16.815 -4.050 12.656 1.00 13.93 45 ALA B C 1
ATOM 1550 O O . ALA B 1 45 ? 15.818 -3.326 12.705 1.00 13.68 45 ALA B O 1
ATOM 1552 N N . PHE B 1 46 ? 17.105 -4.796 11.599 1.00 13.51 46 PHE B N 1
ATOM 1553 C CA . PHE B 1 46 ? 16.218 -4.790 10.448 1.00 13.79 46 PHE B CA 1
ATOM 1554 C C . PHE B 1 46 ? 14.803 -5.210 10.838 1.00 14.85 46 PHE B C 1
ATOM 1555 O O . PHE B 1 46 ? 13.828 -4.595 10.407 1.00 12.95 46 PHE B O 1
ATOM 1563 N N . LYS B 1 47 ? 14.686 -6.256 11.651 1.00 15.46 47 LYS B N 1
ATOM 1564 C CA . LYS B 1 47 ? 13.365 -6.721 12.058 1.00 19.49 47 LYS B CA 1
ATOM 1565 C C . LYS B 1 47 ? 12.599 -5.665 12.865 1.00 17.26 47 LYS B C 1
ATOM 1566 O O . LYS B 1 47 ? 11.403 -5.465 12.654 1.00 19.29 47 LYS B O 1
ATOM 1572 N N . GLU B 1 48 ? 13.288 -4.977 13.772 1.00 18.24 48 GLU B N 1
ATOM 1573 C CA . GLU B 1 48 ? 12.654 -3.938 14.583 1.00 21.03 48 GLU B CA 1
ATOM 1574 C C . GLU B 1 48 ? 12.190 -2.773 13.702 1.00 19.48 48 GLU B C 1
ATOM 1575 O O . GLU B 1 48 ? 11.117 -2.201 13.915 1.00 18.55 48 GLU B O 1
ATOM 1581 N N . ILE B 1 49 ? 13.009 -2.421 12.717 1.00 14.12 49 ILE B N 1
ATOM 1582 C CA . ILE B 1 49 ? 12.682 -1.341 11.793 1.00 14.06 49 ILE B CA 1
ATOM 1583 C C . ILE B 1 49 ? 11.492 -1.730 10.910 1.00 14.49 49 ILE B C 1
ATOM 1584 O O . ILE B 1 49 ? 10.515 -0.985 10.792 1.00 15.33 49 ILE B O 1
ATOM 1589 N N . LYS B 1 50 ? 11.570 -2.911 10.303 1.00 18.43 50 LYS B N 1
ATOM 1590 C CA . LYS B 1 50 ? 10.506 -3.381 9.423 1.00 19.35 50 LYS B CA 1
ATOM 1591 C C . LYS B 1 50 ? 9.156 -3.422 10.135 1.00 20.52 50 LYS B C 1
ATOM 1592 O O . LYS B 1 50 ? 8.132 -3.087 9.549 1.00 23.17 50 LYS B O 1
ATOM 1598 N N . LYS B 1 51 ? 9.171 -3.827 11.400 1.00 19.65 51 LYS B N 1
ATOM 1599 C CA . LYS B 1 51 ? 7.958 -3.933 12.201 1.00 23.30 51 LYS B CA 1
ATOM 1600 C C . LYS B 1 51 ? 7.321 -2.577 12.500 1.00 23.56 51 LYS B C 1
ATOM 1601 O O . LYS B 1 51 ? 6.096 -2.446 12.524 1.00 24.37 51 LYS B O 1
ATOM 1607 N N . ASP B 1 52 ? 8.157 -1.570 12.728 1.00 17.47 52 ASP B N 1
ATOM 1608 C CA . ASP B 1 52 ? 7.674 -0.222 13.032 1.00 20.24 52 ASP B CA 1
ATOM 1609 C C . ASP B 1 52 ? 7.272 0.504 11.752 1.00 20.58 52 ASP B C 1
ATOM 1610 O O . ASP B 1 52 ? 8.118 0.785 10.905 1.00 20.93 52 ASP B O 1
ATOM 1615 N N . LYS B 1 53 ? 5.985 0.819 11.623 1.00 16.38 53 LYS B N 1
ATOM 1616 C CA . LYS B 1 53 ? 5.479 1.497 10.432 1.00 19.44 53 LYS B CA 1
ATOM 1617 C C . LYS B 1 53 ? 5.983 2.924 10.216 1.00 18.61 53 LYS B C 1
ATOM 1618 O O . LYS B 1 53 ? 5.975 3.417 9.090 1.00 20.48 53 LYS B O 1
ATOM 1624 N N . ASN B 1 54 ? 6.420 3.580 11.286 1.00 18.16 54 ASN B N 1
ATOM 1625 C CA . ASN B 1 54 ? 6.925 4.950 11.190 1.00 18.00 54 ASN B CA 1
ATOM 1626 C C . ASN B 1 54 ? 8.446 4.997 11.021 1.00 15.84 54 ASN B C 1
ATOM 1627 O O . ASN B 1 54 ? 9.047 6.073 11.052 1.00 18.12 54 ASN B O 1
ATOM 1632 N N . ASN B 1 55 ? 9.060 3.829 10.852 1.00 18.22 55 ASN B N 1
ATOM 1633 C CA . ASN B 1 55 ? 10.507 3.728 10.666 1.00 18.70 55 ASN B CA 1
ATOM 1634 C C . ASN B 1 55 ? 10.694 2.883 9.407 1.00 18.92 55 ASN B C 1
ATOM 1635 O O . ASN B 1 55 ? 10.474 1.667 9.424 1.00 17.66 55 ASN B O 1
ATOM 1640 N N . GLU B 1 56 ? 11.099 3.523 8.314 1.00 23.77 56 GLU B N 1
ATOM 1641 C CA . GLU B 1 56 ? 11.236 2.804 7.054 1.00 25.65 56 GLU B CA 1
ATOM 1642 C C . GLU B 1 56 ? 12.612 2.777 6.413 1.00 26.28 56 GLU B C 1
ATOM 1643 O O . GLU B 1 56 ? 13.327 3.777 6.391 1.00 25.41 56 GLU B O 1
ATOM 1649 N N . LEU B 1 57 ? 12.962 1.608 5.887 1.00 19.06 57 LEU B N 1
ATOM 1650 C CA . LEU B 1 57 ? 14.216 1.417 5.176 1.00 20.65 57 LEU B CA 1
ATOM 1651 C C . LEU B 1 57 ? 13.817 1.392 3.706 1.00 17.65 57 LEU B C 1
ATOM 1652 O O . LEU B 1 57 ? 13.013 0.548 3.284 1.00 19.33 57 LEU B O 1
ATOM 1657 N N . ILE B 1 58 ? 14.368 2.326 2.937 1.00 21.20 58 ILE B N 1
ATOM 1658 C CA . ILE B 1 58 ? 14.053 2.460 1.521 1.00 20.65 58 ILE B CA 1
ATOM 1659 C C . ILE B 1 58 ? 15.250 2.099 0.644 1.00 21.42 58 ILE B C 1
ATOM 1660 O O . ILE B 1 58 ? 16.390 2.459 0.950 1.00 23.56 58 ILE B O 1
ATOM 1665 N N . VAL B 1 59 ? 14.990 1.389 -0.449 1.00 20.44 59 VAL B N 1
ATOM 1666 C CA . VAL B 1 59 ? 16.057 1.004 -1.356 1.00 21.17 59 VAL B CA 1
ATOM 1667 C C . VAL B 1 59 ? 15.786 1.396 -2.801 1.00 21.96 59 VAL B C 1
ATOM 1668 O O . VAL B 1 59 ? 14.639 1.412 -3.246 1.00 20.71 59 VAL B O 1
ATOM 1672 N N . ALA B 1 60 ? 16.858 1.744 -3.510 1.00 22.86 60 ALA B N 1
ATOM 1673 C CA . ALA B 1 60 ? 16.789 2.085 -4.928 1.00 23.76 60 ALA B CA 1
ATOM 1674 C C . ALA B 1 60 ? 17.280 0.801 -5.580 1.00 24.17 60 ALA B C 1
ATOM 1675 O O . ALA B 1 60 ? 18.343 0.285 -5.218 1.00 27.91 60 ALA B O 1
ATOM 1677 N N . CYS B 1 61 ? 16.511 0.277 -6.528 1.00 30.05 61 CYS B N 1
ATOM 1678 C CA . CYS B 1 61 ? 16.875 -0.976 -7.168 1.00 28.98 61 CYS B CA 1
ATOM 1679 C C . CYS B 1 61 ? 17.049 -0.953 -8.680 1.00 30.50 61 CYS B C 1
ATOM 1680 O O . CYS B 1 61 ? 16.359 -0.233 -9.404 1.00 29.54 61 CYS B O 1
ATOM 1683 N N . ASN B 1 62 ? 17.997 -1.760 -9.135 1.00 32.76 62 ASN B N 1
ATOM 1684 C CA . ASN B 1 62 ? 18.264 -1.945 -10.551 1.00 35.87 62 ASN B CA 1
ATOM 1685 C C . ASN B 1 62 ? 18.046 -3.447 -10.634 1.00 38.02 62 ASN B C 1
ATOM 1686 O O . ASN B 1 62 ? 18.995 -4.233 -10.595 1.00 33.97 62 ASN B O 1
ATOM 1691 N N . GLY B 1 63 ? 16.780 -3.838 -10.710 1.00 39.62 63 GLY B N 1
ATOM 1692 C CA . GLY B 1 63 ? 16.450 -5.248 -10.739 1.00 42.69 63 GLY B CA 1
ATOM 1693 C C . GLY B 1 63 ? 16.407 -5.703 -9.293 1.00 43.50 63 GLY B C 1
ATOM 1694 O O . GLY B 1 63 ? 15.669 -5.137 -8.481 1.00 41.08 63 GLY B O 1
ATOM 1695 N N . GLU B 1 64 ? 17.203 -6.713 -8.961 1.00 42.12 64 GLU B N 1
ATOM 1696 C CA . GLU B 1 64 ? 17.260 -7.221 -7.597 1.00 45.55 64 GLU B CA 1
ATOM 1697 C C . GLU B 1 64 ? 18.456 -6.581 -6.902 1.00 44.52 64 GLU B C 1
ATOM 1698 O O . GLU B 1 64 ? 18.577 -6.623 -5.676 1.00 42.31 64 GLU B O 1
ATOM 1704 N N . GLU B 1 65 ? 19.331 -5.980 -7.701 1.00 31.55 65 GLU B N 1
ATOM 1705 C CA . GLU B 1 65 ? 20.526 -5.326 -7.188 1.00 27.89 65 GLU B CA 1
ATOM 1706 C C . GLU B 1 65 ? 20.219 -3.989 -6.521 1.00 24.41 65 GLU B C 1
ATOM 1707 O O . GLU B 1 65 ? 19.639 -3.088 -7.133 1.00 27.08 65 GLU B O 1
ATOM 1713 N N . ILE B 1 66 ? 20.622 -3.865 -5.261 1.00 24.52 66 ILE B N 1
ATOM 1714 C CA . ILE B 1 66 ? 20.414 -2.634 -4.515 1.00 25.60 66 ILE B CA 1
ATOM 1715 C C . ILE B 1 66 ? 21.493 -1.639 -4.952 1.00 23.04 66 ILE B C 1
ATOM 1716 O O . ILE B 1 66 ? 22.684 -1.928 -4.859 1.00 23.37 66 ILE B O 1
ATOM 1721 N N . VAL B 1 67 ? 21.080 -0.473 -5.441 1.00 20.55 67 VAL B N 1
ATOM 1722 C CA . VAL B 1 67 ? 22.044 0.533 -5.876 1.00 21.51 67 VAL B CA 1
ATOM 1723 C C . VAL B 1 67 ? 22.001 1.796 -5.022 1.00 21.93 67 VAL B C 1
ATOM 1724 O O . VAL B 1 67 ? 22.812 2.711 -5.199 1.00 21.21 67 VAL B O 1
ATOM 1728 N N . GLY B 1 68 ? 21.060 1.836 -4.085 1.00 21.31 68 GLY B N 1
ATOM 1729 C CA . GLY B 1 68 ? 20.933 2.986 -3.209 1.00 20.17 68 GLY B CA 1
ATOM 1730 C C . GLY B 1 68 ? 20.090 2.647 -1.997 1.00 20.20 68 GLY B C 1
ATOM 1731 O O . GLY B 1 68 ? 19.330 1.682 -2.017 1.00 19.97 68 GLY B O 1
ATOM 1732 N N . MET B 1 69 ? 20.215 3.435 -0.934 1.00 16.16 69 MET B N 1
ATOM 1733 C CA . MET B 1 69 ? 19.437 3.169 0.271 1.00 17.04 69 MET B CA 1
ATOM 1734 C C . MET B 1 69 ? 19.375 4.375 1.194 1.00 13.90 69 MET B C 1
ATOM 1735 O O . MET B 1 69 ? 20.168 5.312 1.079 1.00 17.34 69 MET B O 1
ATOM 1740 N N . LEU B 1 70 ? 18.408 4.343 2.103 1.00 16.96 70 LEU B N 1
ATOM 1741 C CA . LEU B 1 70 ? 18.252 5.376 3.115 1.00 18.53 70 LEU B CA 1
ATOM 1742 C C . LEU B 1 70 ? 17.213 4.893 4.102 1.00 20.09 70 LEU B C 1
ATOM 1743 O O . LEU B 1 70 ? 16.437 3.974 3.808 1.00 18.54 70 LEU B O 1
ATOM 1748 N N . GLN B 1 71 ? 17.228 5.481 5.290 1.00 15.84 71 GLN B N 1
ATOM 1749 C CA . GLN B 1 71 ? 16.242 5.148 6.301 1.00 17.32 71 GLN B CA 1
ATOM 1750 C C . GLN B 1 71 ? 15.533 6.462 6.563 1.00 15.86 71 GLN B C 1
ATOM 1751 O O . GLN B 1 71 ? 16.152 7.524 6.518 1.00 15.17 71 GLN B O 1
ATOM 1757 N N . VAL B 1 72 ? 14.234 6.404 6.807 1.00 18.12 72 VAL B N 1
ATOM 1758 C CA . VAL B 1 72 ? 13.488 7.618 7.097 1.00 17.20 72 VAL B CA 1
ATOM 1759 C C . VAL B 1 72 ? 12.547 7.310 8.248 1.00 18.95 72 VAL B C 1
ATOM 1760 O O . VAL B 1 72 ? 11.934 6.244 8.286 1.00 17.14 72 VAL B O 1
ATOM 1764 N N . THR B 1 73 ? 12.464 8.231 9.203 1.00 15.00 73 THR B N 1
ATOM 1765 C CA . THR B 1 73 ? 11.606 8.050 10.369 1.00 18.04 73 THR B CA 1
ATOM 1766 C C . THR B 1 73 ? 10.641 9.221 10.518 1.00 17.98 73 THR B C 1
ATOM 1767 O O . THR B 1 73 ? 11.042 10.382 10.422 1.00 16.70 73 THR B O 1
ATOM 1771 N N . PHE B 1 74 ? 9.372 8.895 10.754 1.00 17.50 74 PHE B N 1
ATOM 1772 C CA . PHE B 1 74 ? 8.302 9.880 10.919 1.00 16.98 74 PHE B CA 1
ATOM 1773 C C . PHE B 1 74 ? 7.964 9.945 12.402 1.00 15.45 74 PHE B C 1
ATOM 1774 O O . PHE B 1 74 ? 7.494 8.967 12.993 1.00 17.00 74 PHE B O 1
ATOM 1782 N N . THR B 1 75 ? 8.194 11.111 12.994 1.00 14.88 75 THR B N 1
ATOM 1783 C CA . THR B 1 75 ? 8.001 11.284 14.426 1.00 16.27 75 THR B CA 1
ATOM 1784 C C . THR B 1 75 ? 7.198 12.520 14.803 1.00 15.40 75 THR B C 1
ATOM 1785 O O . THR B 1 75 ? 7.322 13.569 14.161 1.00 14.35 75 THR B O 1
ATOM 1789 N N . PRO B 1 76 ? 6.345 12.408 15.839 1.00 17.96 76 PRO B N 1
ATOM 1790 C CA . PRO B 1 76 ? 5.538 13.546 16.294 1.00 17.69 76 PRO B CA 1
ATOM 1791 C C . PRO B 1 76 ? 6.336 14.329 17.340 1.00 16.24 76 PRO B C 1
ATOM 1792 O O . PRO B 1 76 ? 7.054 13.736 18.152 1.00 15.75 76 PRO B O 1
ATOM 1796 N N . TYR B 1 77 ? 6.227 15.653 17.312 1.00 15.62 77 TYR B N 1
ATOM 1797 C CA . TYR B 1 77 ? 6.930 16.501 18.276 1.00 17.51 77 TYR B CA 1
ATOM 1798 C C . TYR B 1 77 ? 5.970 17.589 18.766 1.00 17.91 77 TYR B C 1
ATOM 1799 O O . TYR B 1 77 ? 4.965 17.873 18.109 1.00 15.33 77 TYR B O 1
ATOM 1808 N N . LEU B 1 78 ? 6.282 18.193 19.913 1.00 19.70 78 LEU B N 1
ATOM 1809 C CA . LEU B 1 78 ? 5.470 19.285 20.445 1.00 21.69 78 LEU B CA 1
ATOM 1810 C C . LEU B 1 78 ? 5.784 20.575 19.693 1.00 19.18 78 LEU B C 1
ATOM 1811 O O . LEU B 1 78 ? 4.907 21.411 19.499 1.00 16.53 78 LEU B O 1
ATOM 1816 N N . THR B 1 79 ? 7.044 20.731 19.287 1.00 15.67 79 THR B N 1
ATOM 1817 C CA . THR B 1 79 ? 7.493 21.926 18.569 1.00 16.82 79 THR B CA 1
ATOM 1818 C C . THR B 1 79 ? 6.780 22.138 17.238 1.00 17.79 79 THR B C 1
ATOM 1819 O O . THR B 1 79 ? 6.283 21.190 16.627 1.00 18.58 79 THR B O 1
ATOM 1823 N N . TYR B 1 80 ? 6.745 23.391 16.791 1.00 15.65 80 TYR B N 1
ATOM 1824 C CA . TYR B 1 80 ? 6.081 23.746 15.545 1.00 21.16 80 TYR B CA 1
ATOM 1825 C C . TYR B 1 80 ? 4.604 23.411 15.660 1.00 19.40 80 TYR B C 1
ATOM 1826 O O . TYR B 1 80 ? 3.991 22.869 14.735 1.00 20.88 80 TYR B O 1
ATOM 1835 N N . GLN B 1 81 ? 4.042 23.737 16.820 1.00 20.43 81 GLN B N 1
ATOM 1836 C CA . GLN B 1 81 ? 2.637 23.490 17.086 1.00 22.10 81 GLN B CA 1
ATOM 1837 C C . GLN B 1 81 ? 2.268 22.028 16.855 1.00 23.14 81 GLN B C 1
ATOM 1838 O O . GLN B 1 81 ? 1.311 21.721 16.146 1.00 20.69 81 GLN B O 1
ATOM 1844 N N . GLY B 1 82 ? 3.045 21.127 17.453 1.00 16.71 82 GLY B N 1
ATOM 1845 C CA . GLY B 1 82 ? 2.772 19.704 17.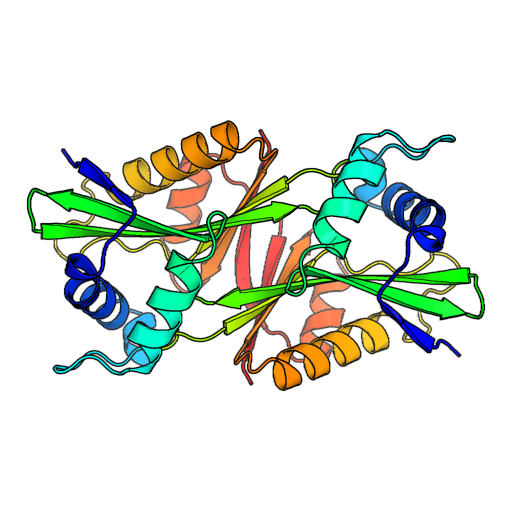321 1.00 17.59 82 GLY B CA 1
ATOM 1846 C C . GLY B 1 82 ? 2.977 19.116 15.938 1.00 18.25 82 GLY B C 1
ATOM 1847 O O . GLY B 1 82 ? 2.232 18.231 15.516 1.00 19.17 82 GLY B O 1
ATOM 1848 N N . SER B 1 83 ? 3.998 19.587 15.234 1.00 17.65 83 SER B N 1
ATOM 1849 C CA . SER B 1 83 ? 4.273 19.095 13.888 1.00 20.79 83 SER B CA 1
ATOM 1850 C C . SER B 1 83 ? 5.072 17.799 13.841 1.00 22.28 83 SER B C 1
ATOM 1851 O O . SER B 1 83 ? 5.999 17.592 14.628 1.00 18.94 83 SER B O 1
ATOM 1854 N N . TRP B 1 84 ? 4.690 16.921 12.919 1.00 18.61 84 TRP B N 1
ATOM 1855 C CA . TRP B 1 84 ? 5.412 15.677 12.716 1.00 19.62 84 TRP B CA 1
ATOM 1856 C C . TRP B 1 84 ? 6.580 16.029 11.805 1.00 19.78 84 TRP B C 1
ATOM 1857 O O . TRP B 1 84 ? 6.459 16.905 10.949 1.00 17.18 84 TRP B O 1
ATOM 1868 N N . ARG B 1 85 ? 7.705 15.352 11.988 1.00 16.45 85 ARG B N 1
ATOM 1869 C CA . ARG B 1 85 ? 8.874 15.588 11.151 1.00 18.89 85 ARG B CA 1
ATOM 1870 C C . ARG B 1 85 ? 9.360 14.264 10.590 1.00 16.98 85 ARG B C 1
ATOM 1871 O O . ARG B 1 85 ? 9.169 13.206 11.199 1.00 14.78 85 ARG B O 1
ATOM 1879 N N . ALA B 1 86 ? 9.990 14.327 9.426 1.00 18.70 86 ALA B N 1
ATOM 1880 C CA . ALA B 1 86 ? 10.573 13.140 8.814 1.00 18.70 86 ALA B CA 1
ATOM 1881 C C . ALA B 1 86 ? 12.075 13.352 8.926 1.00 19.28 86 ALA B C 1
ATOM 1882 O O . ALA B 1 86 ? 12.575 14.426 8.593 1.00 19.38 86 ALA B O 1
ATOM 1884 N N . THR B 1 87 ? 12.794 12.346 9.412 1.00 14.39 87 THR B N 1
ATOM 1885 C CA . THR B 1 87 ? 14.243 12.452 9.537 1.00 15.39 87 THR B CA 1
ATOM 1886 C C . THR B 1 87 ? 14.890 11.397 8.650 1.00 12.48 87 THR B C 1
ATOM 1887 O O . THR B 1 87 ? 14.649 10.202 8.814 1.00 15.51 87 THR B O 1
ATOM 1891 N N . ILE B 1 88 ? 15.689 11.851 7.689 1.00 16.45 88 ILE B N 1
ATOM 1892 C CA . ILE B 1 88 ? 16.384 10.942 6.789 1.00 15.77 88 ILE B CA 1
ATOM 1893 C C . ILE B 1 88 ? 17.717 10.624 7.446 1.00 17.40 88 ILE B C 1
ATOM 1894 O O . ILE B 1 88 ? 18.317 11.490 8.070 1.00 16.18 88 ILE B O 1
ATOM 1899 N N . GLU B 1 89 ? 18.175 9.387 7.309 1.00 14.62 89 GLU B N 1
ATOM 1900 C CA . GLU B 1 89 ? 19.446 8.985 7.897 1.00 17.86 89 GLU B CA 1
ATOM 1901 C C . GLU B 1 89 ? 20.179 7.974 7.023 1.00 18.85 89 GLU B C 1
ATOM 1902 O O . GLU B 1 89 ? 19.602 6.969 6.606 1.00 16.43 89 GLU B O 1
ATOM 1908 N N . GLY B 1 90 ? 21.448 8.259 6.747 1.00 22.97 90 GLY B N 1
ATOM 1909 C CA . GLY B 1 90 ? 22.271 7.347 5.972 1.00 25.86 90 GLY B CA 1
ATOM 1910 C C . GLY B 1 90 ? 21.935 7.100 4.514 1.00 20.73 90 GLY B C 1
ATOM 1911 O O . GLY B 1 90 ? 21.722 5.955 4.110 1.00 25.54 90 GLY B O 1
ATOM 1912 N N . VAL B 1 91 ? 21.887 8.161 3.719 1.00 23.17 91 VAL B N 1
ATOM 1913 C CA . VAL B 1 91 ? 21.620 8.002 2.299 1.00 22.72 91 VAL B CA 1
ATOM 1914 C C . VAL B 1 91 ? 22.916 7.455 1.704 1.00 22.83 91 VAL B C 1
ATOM 1915 O O . VAL B 1 91 ? 23.972 8.069 1.835 1.00 25.06 91 VAL B O 1
ATOM 1919 N N . ARG B 1 92 ? 22.841 6.290 1.074 1.00 22.66 92 ARG B N 1
ATOM 1920 C CA . ARG B 1 92 ? 24.021 5.680 0.484 1.00 22.15 92 ARG B CA 1
ATOM 1921 C C . ARG B 1 92 ? 23.734 5.251 -0.950 1.00 22.66 92 ARG B C 1
ATOM 1922 O O . ARG B 1 92 ? 22.625 4.844 -1.262 1.00 16.54 92 ARG B O 1
ATOM 1930 N N . THR B 1 93 ? 24.740 5.350 -1.813 1.00 22.40 93 THR B N 1
ATOM 1931 C CA . THR B 1 93 ? 24.617 4.960 -3.220 1.00 25.86 93 THR B CA 1
ATOM 1932 C C . THR B 1 93 ? 25.744 3.981 -3.551 1.00 24.87 93 THR B C 1
ATOM 1933 O O . THR B 1 93 ? 26.870 4.157 -3.093 1.00 24.30 93 THR B O 1
ATOM 1937 N N . HIS B 1 94 ? 25.442 2.966 -4.352 1.00 29.15 94 HIS B N 1
ATOM 1938 C CA . HIS B 1 94 ? 26.438 1.972 -4.731 1.00 30.58 94 HIS B CA 1
ATOM 1939 C C . HIS B 1 94 ? 27.627 2.667 -5.384 1.00 30.11 94 HIS B C 1
ATOM 1940 O O . HIS B 1 94 ? 27.452 3.586 -6.188 1.00 28.82 94 HIS B O 1
ATOM 1947 N N . SER B 1 95 ? 28.834 2.231 -5.033 1.00 26.23 95 SER B N 1
ATOM 1948 C CA . SER B 1 95 ? 30.054 2.829 -5.574 1.00 26.83 95 SER B CA 1
ATOM 1949 C C . SER B 1 95 ? 30.159 2.725 -7.098 1.00 27.13 95 SER B C 1
ATOM 1950 O O . SER B 1 95 ? 30.850 3.519 -7.731 1.00 30.06 95 SER B O 1
ATOM 1953 N N . ALA B 1 96 ? 29.474 1.750 -7.681 1.00 34.69 96 ALA B N 1
ATOM 1954 C CA . ALA B 1 96 ? 29.517 1.560 -9.125 1.00 34.49 96 ALA B CA 1
ATOM 1955 C C . ALA B 1 96 ? 28.339 2.230 -9.822 1.00 36.27 96 ALA B C 1
ATOM 1956 O O . ALA B 1 96 ? 28.163 2.080 -11.029 1.00 35.76 96 ALA B O 1
ATOM 1958 N N . ALA B 1 97 ? 27.535 2.970 -9.064 1.00 31.40 97 ALA B N 1
ATOM 1959 C CA . ALA B 1 97 ? 26.372 3.642 -9.633 1.00 32.05 97 ALA B CA 1
ATOM 1960 C C . ALA B 1 97 ? 26.341 5.112 -9.245 1.00 32.48 97 ALA B C 1
ATOM 1961 O O . ALA B 1 97 ? 25.277 5.726 -9.177 1.00 34.56 97 ALA B O 1
ATOM 1963 N N . ARG B 1 98 ? 27.517 5.677 -9.000 1.00 34.37 98 ARG B N 1
ATOM 1964 C CA . ARG B 1 98 ? 27.622 7.074 -8.603 1.00 36.20 98 ARG B CA 1
ATOM 1965 C C . ARG B 1 98 ? 27.341 8.032 -9.756 1.00 39.29 98 ARG B C 1
ATOM 1966 O O . ARG B 1 98 ? 27.575 7.709 -10.920 1.00 36.37 98 ARG B O 1
ATOM 1974 N N . GLY B 1 99 ? 26.832 9.214 -9.416 1.00 40.94 99 GLY B N 1
ATOM 1975 C CA . GLY B 1 99 ? 26.533 10.220 -10.420 1.00 40.95 99 GLY B CA 1
ATOM 1976 C C . GLY B 1 99 ? 25.466 9.838 -11.428 1.00 42.72 99 GLY B C 1
ATOM 1977 O O . GLY B 1 99 ? 25.558 10.202 -12.599 1.00 48.75 99 GLY B O 1
ATOM 1978 N N . GLN B 1 100 ? 24.449 9.107 -10.983 1.00 35.67 100 GLN B N 1
ATOM 1979 C CA . GLN B 1 100 ? 23.375 8.697 -11.875 1.00 34.46 100 GLN B CA 1
ATOM 1980 C C . GLN B 1 100 ? 22.029 9.216 -11.380 1.00 32.59 100 GLN B C 1
ATOM 1981 O O . GLN B 1 100 ? 20.976 8.794 -11.860 1.00 34.83 100 GLN B O 1
ATOM 1987 N N . GLY B 1 101 ? 22.077 10.135 -10.418 1.00 29.08 101 GLY B N 1
ATOM 1988 C CA . GLY B 1 101 ? 20.863 10.716 -9.872 1.00 26.28 101 GLY B CA 1
ATOM 1989 C C . GLY B 1 101 ? 20.118 9.807 -8.912 1.00 24.17 101 GLY B C 1
ATOM 1990 O O . GLY B 1 101 ? 18.965 10.077 -8.558 1.00 20.34 101 GLY B O 1
ATOM 1991 N N . ILE B 1 102 ? 20.766 8.731 -8.481 1.00 26.26 102 ILE B N 1
ATOM 1992 C CA . ILE B 1 102 ? 20.127 7.793 -7.561 1.00 26.18 102 ILE B CA 1
ATOM 1993 C C . ILE B 1 102 ? 19.879 8.405 -6.180 1.00 24.78 102 ILE B C 1
ATOM 1994 O O . ILE B 1 102 ? 18.810 8.217 -5.596 1.00 23.96 102 ILE B O 1
ATOM 1999 N N . GLY B 1 103 ? 20.861 9.137 -5.663 1.00 22.52 103 GLY B N 1
ATOM 2000 C CA . GLY B 1 103 ? 20.704 9.762 -4.362 1.00 23.62 103 GLY B CA 1
ATOM 2001 C C . GLY B 1 103 ? 19.568 10.770 -4.390 1.00 24.34 103 GLY B C 1
ATOM 2002 O O . GLY B 1 103 ? 18.729 10.818 -3.487 1.00 24.27 103 GLY B O 1
ATOM 2003 N N . SER B 1 104 ? 19.544 11.579 -5.442 1.00 24.63 104 SER B N 1
ATOM 2004 C CA . SER B 1 104 ? 18.510 12.589 -5.610 1.00 25.32 104 SER B CA 1
ATOM 2005 C C . SER B 1 104 ? 17.125 11.948 -5.694 1.00 26.04 104 SER B C 1
ATOM 2006 O O . SER B 1 104 ? 16.152 12.461 -5.133 1.00 25.30 104 SER B O 1
ATOM 2009 N N . GLN B 1 105 ? 17.039 10.819 -6.390 1.00 22.63 105 GLN B N 1
ATOM 2010 C CA . GLN B 1 105 ? 15.767 10.126 -6.551 1.00 24.21 105 GLN B CA 1
ATOM 2011 C C . GLN B 1 105 ? 15.277 9.581 -5.213 1.00 23.72 105 GLN B C 1
ATOM 2012 O O . GLN B 1 105 ? 14.086 9.648 -4.888 1.00 21.83 105 GLN B O 1
ATOM 2018 N N . LEU B 1 106 ? 16.207 9.033 -4.443 1.00 22.34 106 LEU B N 1
ATOM 2019 C CA . LEU B 1 106 ? 15.888 8.484 -3.137 1.00 21.77 106 LEU B CA 1
ATOM 2020 C C . LEU B 1 106 ? 15.388 9.586 -2.202 1.00 18.37 106 LEU B C 1
ATOM 2021 O O . LEU B 1 106 ? 14.361 9.430 -1.548 1.00 19.67 106 LEU B O 1
ATOM 2026 N N . VAL B 1 107 ? 16.103 10.705 -2.155 1.00 18.84 107 VAL B N 1
ATOM 2027 C CA . VAL B 1 107 ? 15.718 11.809 -1.278 1.00 18.25 107 VAL B CA 1
ATOM 2028 C C . VAL B 1 107 ? 14.399 12.454 -1.700 1.00 19.07 107 VAL B C 1
ATOM 2029 O O . VAL B 1 107 ? 13.585 12.802 -0.851 1.00 19.14 107 VAL B O 1
ATOM 2033 N N . CYS B 1 108 ? 14.184 12.620 -3.003 1.00 21.64 108 CYS B N 1
ATOM 2034 C CA . CYS B 1 108 ? 12.934 13.209 -3.466 1.00 20.40 108 CYS B CA 1
ATOM 2035 C C . CYS B 1 108 ? 11.786 12.280 -3.109 1.00 20.47 108 CYS B C 1
ATOM 2036 O O . CYS B 1 108 ? 10.700 12.729 -2.741 1.00 20.91 108 CYS B O 1
ATOM 2039 N N . TRP B 1 109 ? 12.040 10.978 -3.202 1.00 19.72 109 TRP B N 1
ATOM 2040 C CA . TRP B 1 109 ? 11.044 9.973 -2.865 1.00 20.71 109 TRP B CA 1
ATOM 2041 C C . TRP B 1 109 ? 10.681 10.113 -1.382 1.00 22.34 109 TRP B C 1
ATOM 2042 O O . TRP B 1 109 ? 9.505 10.035 -1.001 1.00 20.49 109 TRP B O 1
ATOM 2053 N N . ALA B 1 110 ? 11.703 10.312 -0.549 1.00 20.96 110 ALA B N 1
ATOM 2054 C CA . ALA B 1 110 ? 11.502 10.461 0.889 1.00 21.94 110 ALA B CA 1
ATOM 2055 C C . ALA B 1 110 ? 10.752 11.753 1.192 1.00 20.21 110 ALA B C 1
ATOM 2056 O O . ALA B 1 110 ? 9.906 11.794 2.084 1.00 19.40 110 ALA B O 1
ATOM 2058 N N . ILE B 1 111 ? 11.072 12.807 0.449 1.00 22.15 111 ILE B N 1
ATOM 2059 C CA . ILE B 1 111 ? 10.426 14.101 0.632 1.00 21.35 111 ILE B CA 1
ATOM 2060 C C . ILE B 1 111 ? 8.926 13.971 0.374 1.00 20.12 111 ILE B C 1
ATOM 2061 O O . ILE B 1 111 ? 8.109 14.444 1.163 1.00 18.22 111 ILE B O 1
ATOM 2066 N N . GLU B 1 112 ? 8.564 13.319 -0.728 1.00 22.90 112 GLU B N 1
ATOM 2067 C CA . GLU B 1 112 ? 7.156 13.124 -1.055 1.00 22.31 112 GLU B CA 1
ATOM 2068 C C . GLU B 1 112 ? 6.476 12.262 0.003 1.00 23.84 112 GLU B C 1
ATOM 2069 O O . GLU B 1 112 ? 5.333 12.512 0.384 1.00 25.35 112 GLU B O 1
ATOM 2075 N N . ARG B 1 113 ? 7.191 11.248 0.473 1.00 21.23 113 ARG B N 1
ATOM 2076 C CA . ARG B 1 113 ? 6.684 10.350 1.502 1.00 24.64 113 ARG B CA 1
ATOM 2077 C C . ARG B 1 113 ? 6.373 11.129 2.784 1.00 26.48 113 ARG B C 1
ATOM 2078 O O . ARG B 1 113 ? 5.369 10.871 3.450 1.00 23.72 113 ARG B O 1
ATOM 2086 N N . ALA B 1 114 ? 7.244 12.074 3.129 1.00 24.29 114 ALA B N 1
ATOM 2087 C CA . ALA B 1 114 ? 7.062 12.889 4.329 1.00 25.26 114 ALA B CA 1
ATOM 2088 C C . ALA B 1 114 ? 5.787 13.718 4.204 1.00 24.25 114 ALA B C 1
ATOM 2089 O O . ALA B 1 114 ? 4.993 13.806 5.143 1.00 25.64 114 ALA B O 1
ATOM 2091 N N . LYS B 1 115 ? 5.605 14.329 3.037 1.00 23.92 115 LYS B N 1
ATOM 2092 C CA . LYS B 1 115 ? 4.425 15.141 2.769 1.00 24.54 115 LYS B CA 1
ATOM 2093 C C . LYS B 1 115 ? 3.175 14.272 2.880 1.00 25.71 115 LYS B C 1
ATOM 2094 O O . LYS B 1 115 ? 2.171 14.684 3.458 1.00 25.36 115 LYS B O 1
ATOM 2100 N N . GLU B 1 116 ? 3.248 13.063 2.332 1.00 29.41 116 GLU B N 1
ATOM 2101 C CA . GLU B 1 116 ? 2.129 12.126 2.384 1.00 33.24 116 GLU B CA 1
ATOM 2102 C C . GLU B 1 116 ? 1.759 11.793 3.827 1.00 33.86 116 GLU B C 1
ATOM 2103 O O . GLU B 1 116 ? 0.581 11.643 4.156 1.00 33.83 116 GLU B O 1
ATOM 2109 N N . ARG B 1 117 ? 2.778 11.665 4.674 1.00 36.39 117 ARG B N 1
ATOM 2110 C CA . ARG B 1 117 ? 2.589 11.336 6.085 1.00 36.13 117 ARG B CA 1
ATOM 2111 C C . ARG B 1 117 ? 2.108 12.508 6.927 1.00 35.01 117 ARG B C 1
ATOM 2112 O O . ARG B 1 117 ? 1.841 12.348 8.116 1.00 37.30 117 ARG B O 1
ATOM 2120 N N . GLY B 1 118 ? 2.009 13.686 6.324 1.00 29.09 118 GLY B N 1
ATOM 2121 C CA . GLY B 1 118 ? 1.551 14.839 7.075 1.00 25.93 118 GLY B CA 1
ATOM 2122 C C . GLY B 1 118 ? 2.655 15.571 7.816 1.00 26.55 118 GLY B C 1
ATOM 2123 O O . GLY B 1 118 ? 2.383 16.368 8.715 1.00 22.40 118 GLY B O 1
ATOM 2124 N N . CYS B 1 119 ? 3.905 15.309 7.448 1.00 22.73 119 CYS B N 1
ATOM 2125 C CA . CYS B 1 119 ? 5.027 15.986 8.087 1.00 25.10 119 CYS B CA 1
ATOM 2126 C C . CYS B 1 119 ? 5.096 17.412 7.557 1.00 25.01 119 CYS B C 1
ATOM 2127 O O . CYS B 1 119 ? 4.732 17.671 6.411 1.00 25.72 119 CYS B O 1
ATOM 2130 N N . HIS B 1 120 ? 5.556 18.338 8.390 1.00 23.37 120 HIS B N 1
ATOM 2131 C CA . HIS B 1 120 ? 5.659 19.732 7.977 1.00 23.00 120 HIS B CA 1
ATOM 2132 C C . HIS B 1 120 ? 7.116 20.107 7.739 1.00 19.83 120 HIS B C 1
ATOM 2133 O O . HIS B 1 120 ? 7.423 21.197 7.255 1.00 18.89 120 HIS B O 1
ATOM 2140 N N . LEU B 1 121 ? 8.008 19.178 8.062 1.00 20.28 121 LEU B N 1
ATOM 2141 C CA . LEU B 1 121 ? 9.439 19.399 7.908 1.00 20.11 121 LEU B CA 1
ATOM 2142 C C . LEU B 1 121 ? 10.186 18.075 7.714 1.00 19.03 121 LEU B C 1
ATOM 2143 O O . LEU B 1 121 ? 9.770 17.041 8.229 1.00 17.19 121 LEU B O 1
ATOM 2148 N N . ILE B 1 122 ? 11.263 18.106 6.940 1.00 20.66 122 ILE B N 1
ATOM 2149 C CA . ILE B 1 122 ? 12.092 16.921 6.740 1.00 21.66 122 ILE B CA 1
ATOM 2150 C C . ILE B 1 122 ? 13.508 17.373 7.103 1.00 22.48 122 ILE B C 1
ATOM 2151 O O . ILE B 1 122 ? 13.916 18.495 6.780 1.00 20.37 122 ILE B O 1
ATOM 2156 N N . GLN B 1 123 ? 14.251 16.509 7.787 1.00 14.02 123 GLN B N 1
ATOM 2157 C CA . GLN B 1 123 ? 15.586 16.865 8.254 1.00 17.40 123 GLN B CA 1
ATOM 2158 C C . GLN B 1 123 ? 16.558 15.692 8.232 1.00 15.53 123 GLN B C 1
ATOM 2159 O O . GLN B 1 123 ? 16.153 14.543 8.092 1.00 13.91 123 GLN B O 1
ATOM 2165 N N . LEU B 1 124 ? 17.841 16.003 8.390 1.00 20.38 124 LEU B N 1
ATOM 2166 C CA . LEU B 1 124 ? 18.895 14.995 8.425 1.00 20.00 124 LEU B CA 1
ATOM 2167 C C . LEU B 1 124 ? 20.208 15.657 8.806 1.00 18.87 124 LEU B C 1
ATOM 2168 O O . LEU B 1 124 ? 20.320 16.883 8.799 1.00 20.12 124 LEU B O 1
ATOM 2173 N N . THR B 1 125 ? 21.198 14.836 9.142 1.00 13.08 125 THR B N 1
ATOM 2174 C CA . THR B 1 125 ? 22.525 15.333 9.475 1.00 16.81 125 THR B CA 1
ATOM 2175 C C . THR B 1 125 ? 23.510 14.615 8.562 1.00 16.54 125 THR B C 1
ATOM 2176 O O . THR B 1 125 ? 23.413 13.402 8.376 1.00 21.24 125 THR B O 1
ATOM 2180 N N . THR B 1 126 ? 24.434 15.373 7.971 1.00 15.19 126 THR B N 1
ATOM 2181 C CA . THR B 1 126 ? 25.447 14.807 7.089 1.00 16.57 126 THR B CA 1
ATOM 2182 C C . THR B 1 126 ? 26.814 15.115 7.684 1.00 14.73 126 THR B C 1
ATOM 2183 O O . THR B 1 126 ? 27.056 16.225 8.160 1.00 14.87 126 THR B O 1
ATOM 2187 N N . ASP B 1 127 ? 27.699 14.130 7.655 1.00 14.17 127 ASP B N 1
ATOM 2188 C CA . ASP B 1 127 ? 29.037 14.295 8.204 1.00 14.15 127 ASP B CA 1
ATOM 2189 C C . ASP B 1 127 ? 29.809 15.405 7.488 1.00 17.24 127 ASP B C 1
ATOM 2190 O O . ASP B 1 127 ? 29.844 15.449 6.260 1.00 16.96 127 ASP B O 1
ATOM 2195 N N . LYS B 1 128 ? 30.426 16.301 8.254 1.00 20.15 128 LYS B N 1
ATOM 2196 C CA . LYS B 1 128 ? 31.194 17.388 7.652 1.00 22.97 128 LYS B CA 1
ATOM 2197 C C . LYS B 1 128 ? 32.377 16.850 6.839 1.00 23.70 128 LYS B C 1
ATOM 2198 O O . LYS B 1 128 ? 32.966 17.581 6.047 1.00 24.25 128 LYS B O 1
ATOM 2204 N N . GLN B 1 129 ? 32.717 15.575 7.033 1.00 24.73 129 GLN B N 1
ATOM 2205 C CA . GLN B 1 129 ? 33.817 14.960 6.289 1.00 26.71 129 GLN B CA 1
ATOM 2206 C C . GLN B 1 129 ? 33.424 14.589 4.855 1.00 28.32 129 GLN B C 1
ATOM 2207 O O . GLN B 1 129 ? 34.267 14.141 4.080 1.00 26.00 129 GLN B O 1
ATOM 2213 N N . ARG B 1 130 ? 32.146 14.742 4.513 1.00 27.58 130 ARG B N 1
ATOM 2214 C CA . ARG B 1 130 ? 31.685 14.467 3.150 1.00 28.27 130 ARG B CA 1
ATOM 2215 C C . ARG B 1 130 ? 31.603 15.856 2.515 1.00 30.65 130 ARG B C 1
ATOM 2216 O O . ARG B 1 130 ? 30.577 16.533 2.606 1.00 28.48 130 ARG B O 1
ATOM 2224 N N . PRO B 1 131 ? 32.686 16.297 1.854 1.00 43.88 131 PRO B N 1
ATOM 2225 C CA . PRO B 1 131 ? 32.736 17.617 1.216 1.00 44.06 131 PRO B CA 1
ATOM 2226 C C . PRO B 1 131 ? 31.614 17.956 0.237 1.00 43.35 131 PRO B C 1
ATOM 2227 O O . PRO B 1 131 ? 31.166 19.103 0.184 1.00 44.45 131 PRO B O 1
ATOM 2231 N N . ASP B 1 132 ? 31.150 16.965 -0.521 1.00 38.45 132 ASP B N 1
ATOM 2232 C CA . ASP B 1 132 ? 30.099 17.202 -1.507 1.00 36.72 132 ASP B CA 1
ATOM 2233 C C . ASP B 1 132 ? 28.670 16.971 -1.022 1.00 33.43 132 ASP B C 1
ATOM 2234 O O . ASP B 1 132 ? 27.715 17.280 -1.735 1.00 29.69 132 ASP B O 1
ATOM 2239 N N . ALA B 1 133 ? 28.514 16.439 0.185 1.00 29.48 133 ALA B N 1
ATOM 2240 C CA . ALA B 1 133 ? 27.178 16.176 0.713 1.00 28.58 133 ALA B CA 1
ATOM 2241 C C . ALA B 1 133 ? 26.399 17.467 0.936 1.00 26.73 133 ALA B C 1
ATOM 2242 O O . ALA B 1 133 ? 25.226 17.562 0.578 1.00 28.57 133 ALA B O 1
ATOM 2244 N N . LEU B 1 134 ? 27.053 18.463 1.521 1.00 28.87 134 LEU B N 1
ATOM 2245 C CA . LEU B 1 134 ? 26.397 19.731 1.797 1.00 30.13 134 LEU B CA 1
ATOM 2246 C C . LEU B 1 134 ? 25.796 20.368 0.545 1.00 26.45 134 LEU B C 1
ATOM 2247 O O . LEU B 1 134 ? 24.647 20.809 0.560 1.00 22.40 134 LEU B O 1
ATOM 2252 N N . ARG B 1 135 ? 26.561 20.411 -0.540 1.00 30.92 135 ARG B N 1
ATOM 2253 C CA . ARG B 1 135 ? 26.066 21.000 -1.781 1.00 29.94 135 ARG B CA 1
ATOM 2254 C C . ARG B 1 135 ? 24.889 20.190 -2.314 1.00 29.33 135 ARG B C 1
ATOM 2255 O O . ARG B 1 135 ? 23.875 20.753 -2.722 1.00 28.33 135 ARG B O 1
ATOM 2263 N N . PHE B 1 136 ? 25.041 18.868 -2.302 1.00 30.29 136 PHE B N 1
ATOM 2264 C CA . PHE B 1 136 ? 24.014 17.944 -2.778 1.00 31.71 136 PHE B CA 1
ATOM 2265 C C . PHE B 1 136 ? 22.640 18.208 -2.168 1.00 30.79 136 PHE B C 1
ATOM 2266 O O . PHE B 1 136 ? 21.635 18.266 -2.878 1.00 27.64 136 PHE B O 1
ATOM 2274 N N . TYR B 1 137 ? 22.596 18.349 -0.847 1.00 21.02 137 TYR B N 1
ATOM 2275 C CA . TYR B 1 137 ? 21.335 18.599 -0.164 1.00 23.11 137 TYR B CA 1
ATOM 2276 C C . TYR B 1 137 ? 20.842 20.037 -0.322 1.00 22.00 137 TYR B C 1
ATOM 2277 O O . TYR B 1 137 ? 19.643 20.267 -0.466 1.00 25.54 137 TYR B O 1
ATOM 2286 N N . GLU B 1 138 ? 21.755 21.004 -0.304 1.00 26.89 138 GLU B N 1
ATOM 2287 C CA . GLU B 1 138 ? 21.344 22.399 -0.457 1.00 27.46 138 GLU B CA 1
ATOM 2288 C C . GLU B 1 138 ? 20.657 22.602 -1.804 1.00 25.94 138 GLU B C 1
ATOM 2289 O O . GLU B 1 138 ? 19.739 23.413 -1.929 1.00 29.78 138 GLU B O 1
ATOM 2295 N N . GLN B 1 139 ? 21.100 21.853 -2.809 1.00 34.06 139 GLN B N 1
ATOM 2296 C CA . GLN B 1 139 ? 20.521 21.963 -4.140 1.00 36.31 139 GLN B CA 1
ATOM 2297 C C . GLN B 1 139 ? 19.143 21.316 -4.207 1.00 35.66 139 GLN B C 1
ATOM 2298 O O . GLN B 1 139 ? 18.354 21.613 -5.103 1.00 34.45 139 GLN B O 1
ATOM 2304 N N . LEU B 1 140 ? 18.850 20.437 -3.253 1.00 25.51 140 LEU B N 1
ATOM 2305 C CA . LEU B 1 140 ? 17.550 19.780 -3.210 1.00 21.35 140 LEU B CA 1
ATOM 2306 C C . LEU B 1 140 ? 16.563 20.606 -2.386 1.00 24.74 140 LEU B C 1
ATOM 2307 O O . LEU B 1 140 ? 15.383 20.265 -2.296 1.00 22.73 140 LEU B O 1
ATOM 2312 N N . GLY B 1 141 ? 17.051 21.690 -1.785 1.00 27.02 141 GLY B N 1
ATOM 2313 C CA . GLY B 1 141 ? 16.184 22.551 -0.995 1.00 29.38 141 GLY B CA 1
ATOM 2314 C C . GLY B 1 141 ? 16.447 22.574 0.503 1.00 27.52 141 GLY B C 1
ATOM 2315 O O . GLY B 1 141 ? 15.757 23.266 1.249 1.00 28.10 141 GLY B O 1
ATOM 2316 N N . PHE B 1 142 ? 17.444 21.822 0.951 1.00 23.39 142 PHE B N 1
ATOM 2317 C CA . PHE B 1 142 ? 17.769 21.778 2.372 1.00 22.95 142 PHE B CA 1
ATOM 2318 C C . PHE B 1 142 ? 18.638 22.954 2.784 1.00 24.46 142 PHE B C 1
ATOM 2319 O O . PHE B 1 142 ? 19.441 23.455 2.000 1.00 24.33 142 PHE B O 1
ATOM 2327 N N . LYS B 1 143 ? 18.478 23.393 4.024 1.00 21.13 143 LYS B N 1
ATOM 2328 C CA . LYS B 1 143 ? 19.289 24.484 4.529 1.00 22.79 143 LYS B CA 1
ATOM 2329 C C . LYS B 1 143 ? 20.098 24.031 5.739 1.00 20.90 143 LYS B C 1
ATOM 2330 O O . LYS B 1 143 ? 19.564 23.396 6.653 1.00 18.35 143 LYS B O 1
ATOM 2336 N N . ALA B 1 144 ? 21.391 24.344 5.728 1.00 16.06 144 ALA B N 1
ATOM 2337 C CA . ALA B 1 144 ? 22.284 23.984 6.824 1.00 17.02 144 ALA B CA 1
ATOM 2338 C C . ALA B 1 144 ? 22.098 24.995 7.953 1.00 17.77 144 ALA B C 1
ATOM 2339 O O . ALA B 1 144 ? 22.984 25.789 8.258 1.00 18.43 144 ALA B O 1
ATOM 2341 N N . SER B 1 145 ? 20.927 24.948 8.574 1.00 15.58 145 SER B N 1
ATOM 2342 C CA . SER B 1 145 ? 20.576 25.870 9.646 1.00 15.67 145 SER B CA 1
ATOM 2343 C C . SER B 1 145 ? 21.018 25.443 11.041 1.00 15.07 145 SER B C 1
ATOM 2344 O O . SER B 1 145 ? 21.032 26.265 11.961 1.00 15.80 145 SER B O 1
ATOM 2347 N N . HIS B 1 146 ? 21.375 24.169 11.200 1.00 16.45 146 HIS B N 1
ATOM 2348 C CA . HIS B 1 146 ? 21.756 23.638 12.507 1.00 16.30 146 HIS B CA 1
ATOM 2349 C C . HIS B 1 146 ? 23.105 22.932 12.568 1.00 16.87 146 HIS B C 1
ATOM 2350 O O . HIS B 1 146 ? 23.649 22.507 11.559 1.00 14.80 146 HIS B O 1
ATOM 2357 N N . GLU B 1 147 ? 23.640 22.818 13.776 1.00 14.01 147 GLU B N 1
ATOM 2358 C CA . GLU B 1 147 ? 24.881 22.083 13.980 1.00 15.91 147 GLU B CA 1
ATOM 2359 C C . GLU B 1 147 ? 24.420 20.668 14.328 1.00 13.92 147 GLU B C 1
ATOM 2360 O O . GLU B 1 147 ? 23.510 20.507 15.143 1.00 16.52 147 GLU B O 1
ATOM 2366 N N . GLY B 1 148 ? 25.025 19.659 13.704 1.00 14.19 148 GLY B N 1
ATOM 2367 C CA . GLY B 1 148 ? 24.670 18.280 13.996 1.00 15.39 148 GLY B CA 1
ATOM 2368 C C . GLY B 1 148 ? 25.641 17.751 15.043 1.00 14.28 148 GLY B C 1
ATOM 2369 O O . GLY B 1 148 ? 26.816 17.510 14.749 1.00 15.84 148 GLY B O 1
ATOM 2370 N N . LEU B 1 149 ? 25.147 17.582 16.266 1.00 15.40 149 LEU B N 1
ATOM 2371 C CA . LEU B 1 149 ? 25.968 17.122 17.383 1.00 15.72 149 LEU B CA 1
ATOM 2372 C C . LEU B 1 149 ? 25.776 15.643 17.678 1.00 18.34 149 LEU B C 1
ATOM 2373 O O . LEU B 1 149 ? 24.646 15.150 17.695 1.00 15.54 149 LEU B O 1
ATOM 2378 N N . LYS B 1 150 ? 26.886 14.947 17.923 1.00 14.71 150 LYS B N 1
ATOM 2379 C CA . LYS B 1 150 ? 26.866 13.508 18.215 1.00 17.18 150 LYS B CA 1
ATOM 2380 C C . LYS B 1 150 ? 27.738 13.158 19.424 1.00 19.06 150 LYS B C 1
ATOM 2381 O O . LYS B 1 150 ? 28.734 13.830 19.691 1.00 14.54 150 LYS B O 1
ATOM 2387 N N . MET B 1 151 ? 27.359 12.093 20.125 1.00 16.02 151 MET B N 1
ATOM 2388 C CA . MET B 1 151 ? 28.090 11.581 21.286 1.00 19.14 151 MET B CA 1
ATOM 2389 C C . MET B 1 151 ? 27.995 10.059 21.219 1.00 17.76 151 MET B C 1
ATOM 2390 O O . MET B 1 151 ? 26.894 9.507 21.308 1.00 16.71 151 MET B O 1
ATOM 2395 N N . HIS B 1 152 ? 29.132 9.388 21.041 1.00 23.13 152 HIS B N 1
ATOM 2396 C CA . HIS B 1 152 ? 29.166 7.927 20.981 1.00 23.91 152 HIS B CA 1
ATOM 2397 C C . HIS B 1 152 ? 29.542 7.384 22.348 1.00 26.25 152 HIS B C 1
ATOM 2398 O O . HIS B 1 152 ? 30.490 7.868 22.968 1.00 29.78 152 HIS B O 1
ATOM 2405 N N . PHE B 1 153 ? 28.812 6.379 22.817 1.00 27.10 153 PHE B N 1
ATOM 2406 C CA . PHE B 1 153 ? 29.107 5.812 24.126 1.00 28.05 153 PHE B CA 1
ATOM 2407 C C . PHE B 1 153 ? 30.174 4.728 24.048 1.00 31.05 153 PHE B C 1
ATOM 2408 O O . PHE B 1 153 ? 30.373 4.172 22.944 1.00 34.88 153 PHE B O 1
#

InterPro domains:
  IPR000182 GNAT domain [PF00583] (31-142)
  IPR000182 GNAT domain [PS51186] (5-153)
  IPR016181 Acyl-CoA N-acyltransferase [SSF55729] (4-152)
  IPR050832 Bacterial Acetyltransferase [PTHR43877] (1-147)

Nearest PDB structures (foldseek):
  1z4e-assembly1_B  TM=1.002E+00  e=3.367E-29  Halalkalibacterium halodurans C-125
  3fb3-assembly1_A  TM=8.639E-01  e=9.323E-12  Trypanosoma brucei
  2dxq-assembly1_B  TM=9.113E-01  e=9.236E-11  Agrobacterium fabrum str. C58
  3t90-assembly1_A-2  TM=8.424E-01  e=9.827E-11  Arabidopsis thaliana
  4ag9-assembly1_B  TM=8.182E-01  e=8.008E-09  Caenorhabditis elegans

CATH classification: 3.40.630.30

Solvent-accessible surface area: 14574 Å² total; per-residue (Å²): 200,24,72,32,85,85,15,71,95,66,9,11,67,58,0,0,83,17,2,18,71,20,103,54,7,136,157,115,22,116,63,84,157,124,39,20,91,36,0,48,161,2,8,129,53,4,135,154,64,173,53,5,7,9,0,0,0,4,81,64,164,81,2,8,0,4,1,7,0,10,5,20,9,7,3,9,44,67,2,6,54,7,0,26,1,25,13,28,38,28,53,81,88,15,159,80,127,40,12,10,40,71,0,0,54,76,0,14,86,45,0,98,138,83,39,5,104,3,0,11,9,25,12,29,83,136,59,104,91,17,56,125,56,10,90,136,42,49,7,142,18,25,30,26,0,0,9,24,79,107,202,20,77,33,86,69,0,61,113,63,8,10,70,67,0,0,84,14,3,23,72,17,115,12,3,134,141,57,19,129,74,85,139,121,18,31,127,33,0,55,89,0,2,129,57,1,91,170,67,162,54,5,6,8,0,0,0,1,79,64,153,75,2,7,0,5,0,7,0,12,4,20,9,7,2,12,59,48,12,6,62,6,0,26,0,22,13,26,26,28,56,94,85,8,150,79,124,44,6,12,37,74,0,0,56,67,0,13,89,52,0,100,135,80,41,5,109,5,0,13,9,25,10,16,93,119,58,95,99,15,54,133,64,12,85,155,42,39,3,149,25,40,31,27,0,0,11,27,100,108

Secondary structure (DSSP, 8-state):
--EEEE--GGGHHHHHHHHHHSTTGGGT----SSPPHHHHHHHHHHHH-TTEEEEEEEETTEEEEEEEEEEEE-SHHHH-EEEEEEEEEE-TTSTTSSHHHHHHHHHHHHHHHTTEEEEEEEEETT-TTHHHHHHHHT-EEEEEEEEEE-/--EEEE--GGGHHHHHHHHHHSTTGGGT----SSPPHHHHHHHHHHHH-TTEEEEEEEETTEEEEEEEEEEEE-SHHHH-EEEEEEEEEE-TTSTTSSHHHHHHHHHHHHHHHTT-SEEEEEEETT-TTHHHHHHTTT-EEEEEEEEEE-

Foldseek 3Di:
DWDKDFDDPLCLLVVLVQQCPDPVSVVVGDHDPVGDCVSVVVVVVQVVDPQKTKMFIDPPSHTFWIKIKGWAWDPPPPGFIEIEIGDTTGHPVCPPVCRSVVRVVVVVVVCVVVRGPYYYYDDDPVPPCPVVVVVVVVDDCPDDDDDDDD/DWDKDFDDPLCLLVVLVQQCPDPPSVVVGDRDVVHDVVSVVVVVVQVPDPQKTKMFIDDDSHTFWIWIKGWAWDPPPVGFIEIEIEDTTGHPVCPPVCRSVVVVVVSVVVCVVVRGPYYYYDDDVVPVCPVVVVVVSPDDPPDDDDDDDD

B-factor: mean 24.76, std 10.93, range [1.94, 68.01]